Protein AF-A0A450T3I3-F1 (afdb_monomer)

Organism: NCBI:txid2126562

Sequence (237 aa):
MDKRLQGAAEKLAHHREHKYEQITLLQKIDPIYWLSFAFSYFLLTDKYKLNATESNFILTNINKHRRIIWVNVLGGVMVYHGIADSDPAKLSTLISVLIAPAFITGGAWFAITFGGVPEKLLDAALVITFWMFSAFTLSLTTMGITIYFALGGEPLVLSVIAFINFAVILSAVLYDNIDGLKVGLDQALKDNSQANLRYLKQVHDVEPPAEGENIYDNLKKLVPKETSANDQESLDG

Nearest PDB structures (foldseek):
  2q13-assembly1_A-2  TM=2.558E-01  e=7.272E-01  Homo sapiens
  2z0o-assembly1_A-2  TM=2.388E-01  e=8.805E-01  Homo sapiens
  2z0n-assembly1_A-2  TM=2.568E-01  e=1.490E+00  Homo sapiens
  5c5b-assembly2_D  TM=1.678E-01  e=1.231E+00  Homo sapiens
  5c5b-assembly2_C  TM=2.163E-01  e=3.052E+00  Homo sapiens

Mean predicted aligned error: 11.76 Å

pLDDT: mean 79.28, std 15.67, range [39.22, 95.81]

Radius of gyration: 26.45 Å; Cα contacts (8 Å, |Δi|>4): 163; chains: 1; bounding box: 96×47×56 Å

Secondary structure (DSSP, 8-state):
--HHHHHHHHHHHHT--S-PPP--HHHHH-HHHHHHHHHHHTTTSGGG---HHHHHHHHHHHHHHHHHHHHHHHHHHHHHHHHTT--HHHHHHHHHHHHHHHHHHHHHHHH--GGGS-GGGHHHHHHHHHHHHHHHHHHHHHHHHHHHHHTT--HHHHHHHHHHHHHHHHHHHHHHHHHHTTTTHHHHHHHHHHHHHHHHHHHH-PPPPPTTS-HHHHHHHHS----SSSTTS-S--

Foldseek 3Di:
DDVVVVVVVVVVVVVPPDDDDDCDPCLVPQVLLVVLCVLCVVVVDVVVVDDPLLVNQLNVLSVLLSVLVVLQVVLLVVLLVVPVPPDLVVLVVLLVVLVVLLCVLVVVLVPDFLLPDASVCSVVNSVSSSVSVSSNLNSLSSSLSSVCVNVPNDPVSVVVSVVVSVVVSSVSSNRSSVSSSSHCVVVVVVVVVVVVQVVCCVPVVQHQDDVPDDNVVSVVVVPPPPDDPDPPPDPPD

Solvent-accessible surface area (backbone atoms only — not comparable to full-atom values): 13520 Å² total; per-residue (Å²): 133,62,70,65,60,54,50,49,55,49,51,55,57,72,75,44,88,74,85,64,83,75,84,45,75,68,54,76,73,32,68,56,43,51,51,45,42,58,74,46,43,77,68,75,35,81,88,62,67,69,51,75,66,45,52,48,48,45,55,52,46,34,54,46,52,36,50,38,52,51,51,33,52,55,48,41,54,54,46,48,68,73,48,70,87,55,58,56,77,58,36,58,54,51,42,63,62,34,48,56,57,25,53,53,25,44,49,56,38,69,69,60,59,44,28,79,35,56,67,94,46,41,68,59,51,51,52,52,42,45,54,28,44,37,53,15,52,38,31,49,45,47,39,40,52,39,51,24,57,60,65,75,59,48,69,68,49,53,54,52,44,51,50,54,51,50,52,51,52,52,51,48,55,49,48,54,44,61,37,39,69,33,51,37,48,54,55,52,52,48,52,50,51,52,51,50,42,52,48,41,31,72,75,68,71,40,79,66,72,59,95,89,54,63,62,69,67,56,51,63,73,68,54,74,95,72,81,93,81,76,96,81,82,83,91,81,133

Structure (mmCIF, N/CA/C/O backbone):
data_AF-A0A450T3I3-F1
#
_entry.id   AF-A0A450T3I3-F1
#
loop_
_atom_site.group_PDB
_atom_site.id
_atom_site.type_symbol
_atom_site.label_atom_id
_atom_site.label_alt_id
_atom_site.label_comp_id
_atom_site.label_asym_id
_atom_site.label_entity_id
_atom_site.label_seq_id
_atom_site.pdbx_PDB_ins_code
_atom_site.Cartn_x
_atom_site.Cartn_y
_atom_site.Cartn_z
_atom_site.occupancy
_atom_site.B_iso_or_equiv
_atom_site.auth_seq_id
_atom_site.auth_comp_id
_atom_site.auth_asym_id
_atom_site.auth_atom_id
_atom_site.pdbx_PDB_model_num
ATOM 1 N N . MET A 1 1 ? 8.847 23.978 6.640 1.00 53.84 1 MET A N 1
ATOM 2 C CA . MET A 1 1 ? 7.771 23.146 7.219 1.00 53.84 1 MET A CA 1
ATOM 3 C C . MET A 1 1 ? 7.039 23.991 8.248 1.00 53.84 1 MET A C 1
ATOM 5 O O . MET A 1 1 ? 7.706 24.628 9.055 1.00 53.84 1 MET A O 1
ATOM 9 N N . ASP A 1 2 ? 5.717 24.111 8.137 1.00 59.09 2 ASP A N 1
ATOM 10 C CA . ASP A 1 2 ? 4.915 25.057 8.923 1.00 59.09 2 ASP A CA 1
ATOM 11 C C . ASP A 1 2 ? 4.909 24.671 10.416 1.00 59.09 2 ASP A C 1
ATOM 13 O O . ASP A 1 2 ? 4.583 23.533 10.763 1.00 59.09 2 ASP A O 1
ATOM 17 N N . LYS A 1 3 ? 5.242 25.617 11.310 1.00 55.25 3 LYS A N 1
ATOM 18 C CA . LYS A 1 3 ? 5.208 25.427 12.776 1.00 55.25 3 LYS A CA 1
ATOM 19 C C . LYS A 1 3 ? 3.825 24.980 13.263 1.00 55.25 3 LYS A C 1
ATOM 21 O O . LYS A 1 3 ? 3.712 24.368 14.321 1.00 55.25 3 LYS A O 1
ATOM 26 N N . ARG A 1 4 ? 2.777 25.239 12.475 1.00 51.25 4 ARG A N 1
ATOM 27 C CA . ARG A 1 4 ? 1.406 24.786 12.733 1.00 51.25 4 ARG A CA 1
ATOM 28 C C . ARG A 1 4 ? 1.235 23.270 12.611 1.00 51.25 4 ARG A C 1
ATOM 30 O O . ARG A 1 4 ? 0.508 22.699 13.414 1.00 51.25 4 ARG A O 1
ATOM 37 N N . LEU A 1 5 ? 1.928 22.609 11.679 1.00 51.56 5 LEU A N 1
ATOM 38 C CA . LEU A 1 5 ? 1.852 21.149 11.502 1.00 51.56 5 LEU A CA 1
ATOM 39 C C . LEU A 1 5 ? 2.611 20.403 12.606 1.00 51.56 5 LEU A C 1
ATOM 41 O O . LEU A 1 5 ? 2.108 19.414 13.135 1.00 51.56 5 LEU A O 1
ATOM 45 N N . GLN A 1 6 ? 3.777 20.916 13.013 1.00 59.19 6 GLN A N 1
ATOM 46 C CA . GLN A 1 6 ? 4.493 20.408 14.190 1.00 59.19 6 GLN A CA 1
ATOM 47 C C . GLN A 1 6 ? 3.686 20.628 15.472 1.00 59.19 6 GLN A C 1
ATOM 49 O O . GLN A 1 6 ? 3.483 19.682 16.224 1.00 59.19 6 GLN A O 1
ATOM 54 N N . GLY A 1 7 ? 3.138 21.830 15.671 1.00 55.56 7 GLY A N 1
ATOM 55 C CA . GLY A 1 7 ? 2.299 22.137 16.829 1.00 55.56 7 GLY A CA 1
ATOM 56 C C . GLY A 1 7 ? 1.002 21.324 16.877 1.00 55.56 7 GLY A C 1
ATOM 57 O O . GLY A 1 7 ? 0.551 20.977 17.962 1.00 55.56 7 GLY A O 1
ATOM 58 N N . ALA A 1 8 ? 0.411 20.970 15.731 1.00 58.97 8 ALA A N 1
ATOM 59 C CA . ALA A 1 8 ? -0.736 20.063 15.672 1.00 58.97 8 ALA A CA 1
ATOM 60 C C . ALA A 1 8 ? -0.341 18.624 16.036 1.00 58.97 8 ALA A C 1
ATOM 62 O O . ALA A 1 8 ? -1.043 17.982 16.813 1.00 58.97 8 ALA A O 1
ATOM 63 N N . ALA A 1 9 ? 0.800 18.132 15.541 1.00 55.94 9 ALA A N 1
ATOM 64 C CA . ALA A 1 9 ? 1.321 16.816 15.908 1.00 55.94 9 ALA A CA 1
ATOM 65 C C . ALA A 1 9 ? 1.657 16.728 17.409 1.00 55.94 9 ALA A C 1
ATOM 67 O O . ALA A 1 9 ? 1.326 15.728 18.049 1.00 55.94 9 ALA A O 1
ATOM 68 N N . GLU A 1 10 ? 2.243 17.786 17.977 1.00 59.03 10 GLU A N 1
ATOM 69 C CA . GLU A 1 10 ? 2.581 17.911 19.400 1.00 59.03 10 GLU A CA 1
ATOM 70 C C . GLU A 1 10 ? 1.344 18.094 20.285 1.00 59.03 10 GLU A C 1
ATOM 72 O O . GLU A 1 10 ? 1.238 17.433 21.312 1.00 59.03 10 GLU A O 1
ATOM 77 N N . LYS A 1 11 ? 0.358 18.906 19.878 1.00 55.78 11 LYS A N 1
ATOM 78 C CA . LYS A 1 11 ? -0.920 19.041 20.601 1.00 55.78 11 LYS A CA 1
ATOM 79 C C . LYS A 1 11 ? -1.720 17.751 20.590 1.00 55.78 11 LYS A C 1
ATOM 81 O O . LYS A 1 11 ? -2.217 17.347 21.638 1.00 55.78 11 LYS A O 1
ATOM 86 N N . LEU A 1 12 ? -1.775 17.069 19.445 1.00 53.03 12 LEU A N 1
ATOM 87 C CA . LEU A 1 12 ? -2.312 15.720 19.394 1.00 53.03 12 LEU A CA 1
ATOM 88 C C . LEU A 1 12 ? -1.504 14.834 20.349 1.00 53.03 12 LEU A C 1
ATOM 90 O O . LEU A 1 12 ? -2.111 14.073 21.077 1.00 53.03 12 LEU A O 1
ATOM 94 N N . ALA A 1 13 ? -0.165 14.907 20.390 1.00 50.06 13 ALA A N 1
ATOM 95 C CA . ALA A 1 13 ? 0.665 14.087 21.292 1.00 50.06 13 ALA A CA 1
ATOM 96 C C . ALA A 1 13 ? 0.465 14.399 22.785 1.00 50.06 13 ALA A C 1
ATOM 98 O O . ALA A 1 13 ? 0.691 13.529 23.618 1.00 50.06 13 ALA A O 1
ATOM 99 N N . HIS A 1 14 ? 0.002 15.600 23.127 1.00 44.81 14 HIS A N 1
ATOM 100 C CA . HIS A 1 14 ? -0.226 16.024 24.507 1.00 44.81 14 HIS A CA 1
ATOM 101 C C . HIS A 1 14 ? -1.638 15.692 25.031 1.00 44.81 14 HIS A C 1
ATOM 103 O O . HIS A 1 14 ? -1.842 15.664 26.240 1.00 44.81 14 HIS A O 1
ATOM 109 N N . HIS A 1 15 ? -2.600 15.399 24.146 1.00 45.00 15 HIS A N 1
ATOM 110 C CA . HIS A 1 15 ? -3.921 14.835 24.488 1.00 45.00 15 HIS A CA 1
ATOM 111 C C . HIS A 1 15 ? -3.904 13.289 24.608 1.00 45.00 15 HIS A C 1
ATOM 113 O O . HIS A 1 15 ? -4.950 12.661 24.754 1.00 45.00 15 HIS A O 1
ATOM 119 N N . ARG A 1 16 ? -2.717 12.661 24.533 1.00 49.75 16 ARG A N 1
ATOM 120 C CA . ARG A 1 16 ? -2.481 11.216 24.342 1.00 49.75 16 ARG A CA 1
ATOM 121 C C . ARG A 1 16 ? -1.862 10.524 25.574 1.00 49.75 16 ARG A C 1
ATOM 123 O O . ARG A 1 16 ? -0.798 9.923 25.474 1.00 49.75 16 ARG A O 1
ATOM 130 N N . GLU A 1 17 ? -2.530 10.535 26.729 1.00 42.19 17 GLU A N 1
ATOM 131 C CA . GLU A 1 17 ? -2.116 9.677 27.866 1.00 42.19 17 GLU A CA 1
ATOM 132 C C . GLU A 1 17 ? -2.437 8.182 27.652 1.00 42.19 17 GLU A C 1
ATOM 134 O O . GLU A 1 17 ? -1.893 7.314 28.333 1.00 42.19 17 GLU A O 1
ATOM 139 N N . HIS A 1 18 ? -3.221 7.835 26.627 1.00 39.22 18 HIS A N 1
ATOM 140 C CA . HIS A 1 18 ? -3.414 6.447 26.207 1.00 39.22 18 HIS A CA 1
ATOM 141 C C . HIS A 1 18 ? -2.462 6.061 25.066 1.00 39.22 18 HIS A C 1
ATOM 143 O O . HIS A 1 18 ? -2.800 6.167 23.898 1.00 39.22 18 HIS A O 1
ATOM 149 N N . LYS A 1 19 ? -1.266 5.585 25.433 1.00 41.50 19 LYS A N 1
ATOM 150 C CA . LYS A 1 19 ? -0.494 4.525 24.747 1.00 41.50 19 LYS A CA 1
ATOM 151 C C . LYS A 1 19 ? -0.379 4.593 23.205 1.00 41.50 19 LYS A C 1
ATOM 153 O O . LYS A 1 19 ? -0.529 3.573 22.543 1.00 41.50 19 LYS A O 1
ATOM 158 N N . TYR A 1 20 ? -0.044 5.750 22.637 1.00 48.47 20 TYR A N 1
ATOM 159 C CA . TYR A 1 20 ? 0.394 5.836 21.236 1.00 48.47 20 TYR A CA 1
ATOM 160 C C . TYR A 1 20 ? 1.914 5.689 21.132 1.00 48.47 20 TYR A C 1
ATOM 162 O O . TYR A 1 20 ? 2.642 6.271 21.938 1.00 48.47 20 TYR A O 1
ATOM 170 N N . GLU A 1 21 ? 2.397 4.946 20.129 1.00 54.31 21 GLU A N 1
ATOM 171 C CA . GLU A 1 21 ? 3.820 4.890 19.766 1.00 54.31 21 GLU A CA 1
ATOM 172 C C . GLU A 1 21 ? 4.391 6.314 19.665 1.00 54.31 21 GLU A C 1
ATOM 174 O O . GLU A 1 21 ? 3.922 7.139 18.874 1.00 54.31 21 GLU A O 1
ATOM 179 N N . GLN A 1 22 ? 5.407 6.622 20.477 1.00 64.56 22 GLN A N 1
ATOM 180 C CA . GLN A 1 22 ? 6.145 7.873 20.339 1.00 64.56 22 GLN A CA 1
ATOM 181 C C . GLN A 1 22 ? 6.725 7.951 18.924 1.00 64.56 22 GLN A C 1
ATOM 183 O O . GLN A 1 22 ? 7.391 7.017 18.476 1.00 64.56 22 GLN A O 1
ATOM 188 N N . ILE A 1 23 ? 6.501 9.076 18.231 1.00 71.69 23 ILE A N 1
ATOM 189 C CA . ILE A 1 23 ? 7.108 9.317 16.917 1.00 71.69 23 ILE A CA 1
ATOM 190 C C . ILE A 1 23 ? 8.629 9.239 17.080 1.00 71.69 23 ILE A C 1
ATOM 192 O O . ILE A 1 23 ? 9.257 10.099 17.707 1.00 71.69 23 ILE A O 1
ATOM 196 N N . THR A 1 24 ? 9.214 8.199 16.499 1.00 81.12 24 THR A N 1
ATOM 197 C CA . THR A 1 24 ? 10.649 7.928 16.507 1.00 81.12 24 THR A CA 1
ATOM 198 C C . THR A 1 24 ? 11.415 9.026 15.771 1.00 81.12 24 THR A C 1
ATOM 200 O O . THR A 1 24 ? 10.884 9.700 14.884 1.00 81.12 24 THR A O 1
ATOM 203 N N . LEU A 1 25 ? 12.704 9.188 16.087 1.00 81.12 25 LEU A N 1
ATOM 204 C CA . LEU A 1 25 ? 13.575 10.132 15.376 1.00 81.12 25 LEU A CA 1
ATOM 205 C C . LEU A 1 25 ? 13.569 9.883 13.857 1.00 81.12 25 LEU A C 1
ATOM 207 O O . LEU A 1 25 ? 13.514 10.833 13.082 1.00 81.12 25 LEU A O 1
ATOM 211 N N . LEU A 1 26 ? 13.547 8.610 13.445 1.00 81.56 26 LEU A N 1
ATOM 212 C CA . LEU A 1 26 ? 13.477 8.209 12.040 1.00 81.56 26 LEU A CA 1
ATOM 213 C C . LEU A 1 26 ? 12.194 8.702 11.359 1.00 81.56 26 LEU A C 1
ATOM 215 O O . LEU A 1 26 ? 12.266 9.211 10.250 1.00 81.56 26 LEU A O 1
ATOM 219 N N . GLN A 1 27 ? 11.032 8.609 12.012 1.00 82.31 27 GLN A N 1
ATOM 220 C CA . GLN A 1 27 ? 9.774 9.120 11.446 1.00 82.31 27 GLN A CA 1
ATOM 221 C C . GLN A 1 27 ? 9.777 10.647 11.302 1.00 82.31 27 GLN A C 1
ATOM 223 O O . GLN A 1 27 ? 9.197 11.167 10.355 1.00 82.31 27 GLN A O 1
ATOM 228 N N . LYS A 1 28 ? 10.454 11.378 12.199 1.00 81.88 28 LYS A N 1
ATOM 229 C CA . LYS A 1 28 ? 10.512 12.849 12.135 1.00 81.88 28 LYS A CA 1
ATOM 230 C C . LYS A 1 28 ? 11.216 13.360 10.882 1.00 81.88 28 LYS A C 1
ATOM 232 O O . LYS A 1 28 ? 10.844 14.420 10.385 1.00 81.88 28 LYS A O 1
ATOM 237 N N . ILE A 1 29 ? 12.215 12.631 10.392 1.00 88.81 29 ILE A N 1
ATOM 238 C CA . ILE A 1 29 ? 12.995 13.018 9.209 1.00 88.81 29 ILE A CA 1
ATOM 239 C C . ILE A 1 29 ? 12.525 12.325 7.926 1.00 88.81 29 ILE A C 1
ATOM 241 O O . ILE A 1 29 ? 13.009 12.664 6.853 1.00 88.81 29 ILE A O 1
ATOM 245 N N . ASP A 1 30 ? 11.601 11.367 8.022 1.00 87.38 30 ASP A N 1
ATOM 246 C CA . ASP A 1 30 ? 11.134 10.590 6.878 1.00 87.38 30 ASP A CA 1
ATOM 247 C C . ASP A 1 30 ? 10.045 11.357 6.098 1.00 87.38 30 ASP A C 1
ATOM 249 O O . ASP A 1 30 ? 8.918 11.495 6.588 1.00 87.38 30 ASP A O 1
ATOM 253 N N . PRO A 1 31 ? 10.328 11.851 4.877 1.00 86.75 31 PRO A N 1
ATOM 254 C CA . PRO A 1 31 ? 9.349 12.604 4.097 1.00 86.75 31 PRO A CA 1
ATOM 255 C C . PRO A 1 31 ? 8.130 11.759 3.699 1.00 86.75 31 PRO A C 1
ATOM 257 O O . PRO A 1 31 ? 7.036 12.302 3.555 1.00 86.75 31 PRO A O 1
ATOM 260 N N . ILE A 1 32 ? 8.279 10.435 3.572 1.00 87.31 32 ILE A N 1
ATOM 261 C CA . ILE A 1 32 ? 7.185 9.520 3.224 1.00 87.31 32 ILE A CA 1
ATOM 262 C C . ILE A 1 32 ? 6.211 9.381 4.394 1.00 87.31 32 ILE A C 1
ATOM 264 O O . ILE A 1 32 ? 4.996 9.303 4.186 1.00 87.31 32 ILE A O 1
ATOM 268 N N . TYR A 1 33 ? 6.727 9.384 5.627 1.00 87.31 33 TYR A N 1
ATOM 269 C CA . TYR A 1 33 ? 5.882 9.404 6.818 1.00 87.31 33 TYR A CA 1
ATOM 270 C C . TYR A 1 33 ? 4.992 10.650 6.817 1.00 87.31 33 TYR A C 1
ATOM 272 O O . TYR A 1 33 ? 3.777 10.537 6.959 1.00 87.31 33 TYR A O 1
ATOM 280 N N . TRP A 1 34 ? 5.577 11.827 6.583 1.00 85.75 34 TRP A N 1
ATOM 281 C CA . TRP A 1 34 ? 4.831 13.086 6.555 1.00 85.75 34 TRP A CA 1
ATOM 282 C C . TRP A 1 34 ? 3.848 13.182 5.395 1.00 85.75 34 TRP A C 1
ATOM 284 O O . TRP A 1 34 ? 2.760 13.719 5.576 1.00 85.75 34 TRP A O 1
ATOM 294 N N . LEU A 1 35 ? 4.193 12.634 4.231 1.00 86.06 35 LEU A N 1
ATOM 295 C CA . LEU A 1 35 ? 3.281 12.551 3.095 1.00 86.06 35 LEU A CA 1
ATOM 296 C C . LEU A 1 35 ? 2.056 11.684 3.432 1.00 86.06 35 LEU A C 1
ATOM 298 O O . LEU A 1 35 ? 0.918 12.123 3.281 1.00 86.06 35 LEU A O 1
ATOM 302 N N . SER A 1 36 ? 2.293 10.487 3.971 1.00 85.06 36 SER A N 1
ATOM 303 C CA . SER A 1 36 ? 1.234 9.555 4.388 1.00 85.06 36 SER A CA 1
ATOM 304 C C . SER A 1 36 ? 0.377 10.145 5.515 1.00 85.06 36 SER A C 1
ATOM 306 O O . SER A 1 36 ? -0.850 10.011 5.525 1.00 85.06 36 SER A O 1
ATOM 308 N N . PHE A 1 37 ? 1.016 10.858 6.445 1.00 86.69 37 PHE A N 1
ATOM 309 C CA . PHE A 1 37 ? 0.340 11.599 7.502 1.00 86.69 37 PHE A CA 1
ATOM 310 C C . PHE A 1 37 ? -0.525 12.725 6.932 1.00 86.69 37 PHE A C 1
ATOM 312 O O . PHE A 1 37 ? -1.679 12.844 7.323 1.00 86.69 37 PHE A O 1
ATOM 319 N N . ALA A 1 38 ? -0.021 13.514 5.980 1.00 85.94 38 ALA A N 1
ATOM 320 C CA . ALA A 1 38 ? -0.772 14.598 5.350 1.00 85.94 38 ALA A CA 1
ATOM 321 C C . ALA A 1 38 ? -2.030 14.084 4.635 1.00 85.94 38 ALA A C 1
ATOM 323 O O . ALA A 1 38 ? -3.096 14.681 4.776 1.00 85.94 38 ALA A O 1
ATOM 324 N N . PHE A 1 39 ? -1.939 12.942 3.947 1.00 84.88 39 PHE A N 1
ATOM 325 C CA . PHE A 1 39 ? -3.099 12.293 3.325 1.00 84.88 39 PHE A CA 1
ATOM 326 C C . PHE A 1 39 ? -4.143 11.837 4.337 1.00 84.88 39 PHE A C 1
ATOM 328 O O . PHE A 1 39 ? -5.328 11.835 4.035 1.00 84.88 39 PHE A O 1
ATOM 335 N N . SER A 1 40 ? -3.713 11.492 5.545 1.00 84.56 40 SER A N 1
ATOM 336 C CA . SER A 1 40 ? -4.590 11.017 6.617 1.00 84.56 40 SER A CA 1
ATOM 337 C C . SER A 1 40 ? -5.032 12.144 7.559 1.00 84.56 40 SER A C 1
ATOM 339 O O . SER A 1 40 ? -5.929 11.958 8.378 1.00 84.56 40 SER A O 1
ATOM 341 N N . TYR A 1 41 ? -4.417 13.327 7.455 1.00 82.75 41 TYR A N 1
ATOM 342 C CA . TYR A 1 41 ? -4.550 14.407 8.431 1.00 82.75 41 TYR A CA 1
ATOM 343 C C . TYR A 1 41 ? -5.989 14.893 8.569 1.00 82.75 41 TYR A C 1
ATOM 345 O O . TYR A 1 41 ? -6.427 15.182 9.677 1.00 82.75 41 TYR A O 1
ATOM 353 N N . PHE A 1 42 ? -6.747 14.937 7.469 1.00 81.25 42 PHE A N 1
ATOM 354 C CA . PHE A 1 42 ? -8.140 15.377 7.507 1.00 81.25 42 PHE A CA 1
ATOM 355 C C . PHE A 1 42 ? -9.021 14.470 8.384 1.00 81.25 42 PHE A C 1
ATOM 357 O O . PHE A 1 42 ? -9.943 14.976 9.021 1.00 81.25 42 PHE A O 1
ATOM 364 N N . LEU A 1 43 ? -8.716 13.168 8.466 1.00 76.94 43 LEU A N 1
ATOM 365 C CA . LEU A 1 43 ? -9.419 12.209 9.328 1.00 76.94 43 LEU A CA 1
ATOM 366 C C . LEU A 1 43 ? -9.036 12.380 10.798 1.00 76.94 43 LEU A C 1
ATOM 368 O O . LEU A 1 43 ? -9.876 12.227 11.673 1.00 76.94 43 LEU A O 1
ATOM 372 N N . LEU A 1 44 ? -7.790 12.773 11.060 1.00 74.44 44 LEU A N 1
ATOM 373 C CA . LEU A 1 44 ? -7.263 13.032 12.403 1.00 74.44 44 LEU A CA 1
ATOM 374 C C . LEU A 1 44 ? -7.670 14.404 12.970 1.00 74.44 44 LEU A C 1
ATOM 376 O O . LEU A 1 44 ? -7.168 14.810 14.017 1.00 74.44 44 LEU A O 1
ATOM 380 N N . THR A 1 45 ? -8.539 15.150 12.284 1.00 73.62 45 THR A N 1
ATOM 381 C CA . THR A 1 45 ? -9.046 16.429 12.794 1.00 73.62 45 THR A CA 1
ATOM 382 C C . THR A 1 45 ? -10.113 16.220 13.867 1.00 73.62 45 THR A C 1
ATOM 384 O O . THR A 1 45 ? -10.909 15.282 13.798 1.00 73.62 45 THR A O 1
ATOM 387 N N . ASP A 1 46 ? -10.210 17.166 14.808 1.00 65.38 46 ASP A N 1
ATOM 388 C CA . ASP A 1 46 ? -11.206 17.165 15.897 1.00 65.38 46 ASP A CA 1
ATOM 389 C C . ASP A 1 46 ? -12.663 17.051 15.407 1.00 65.38 46 ASP A C 1
ATOM 391 O O . ASP A 1 46 ? -13.564 16.708 16.172 1.00 65.38 46 ASP A O 1
ATOM 395 N N . LYS A 1 47 ? -12.904 17.303 14.112 1.00 72.69 47 LYS A N 1
ATOM 396 C CA . LYS A 1 47 ? -14.204 17.138 13.459 1.00 72.69 47 LYS A CA 1
ATOM 397 C C . LYS A 1 47 ? -14.747 15.709 13.575 1.00 72.69 47 LYS A C 1
ATOM 399 O O . LYS A 1 47 ? -15.957 15.554 13.706 1.00 72.69 47 LYS A O 1
ATOM 404 N N . TYR A 1 48 ? -13.885 14.692 13.524 1.00 69.50 48 TYR A N 1
ATOM 405 C CA . TYR A 1 48 ? -14.309 13.288 13.512 1.00 69.50 48 TYR A CA 1
ATOM 406 C C . TYR A 1 48 ? -14.374 12.644 14.903 1.00 69.50 48 TYR A C 1
ATOM 408 O O . TYR A 1 48 ? -14.884 11.537 15.005 1.00 69.50 48 TYR A O 1
ATOM 416 N N . LYS A 1 49 ? -13.921 13.335 15.968 1.00 77.75 49 LYS A N 1
ATOM 417 C CA . LYS A 1 49 ? -13.942 12.855 17.369 1.00 77.75 49 LYS A CA 1
ATOM 418 C C . LYS A 1 49 ? -13.565 11.372 17.510 1.00 77.75 49 LYS A C 1
ATOM 420 O O . LYS A 1 49 ? -14.284 10.603 18.146 1.00 77.75 49 LYS A O 1
ATOM 425 N N . LEU A 1 50 ? -12.450 10.992 16.894 1.00 79.25 50 LEU A N 1
ATOM 426 C CA . LEU A 1 50 ? -12.017 9.601 16.841 1.00 79.25 50 LEU A CA 1
ATOM 427 C C . LEU A 1 50 ? -11.767 9.037 18.240 1.00 79.25 50 LEU A C 1
ATOM 429 O O . LEU A 1 50 ? -11.153 9.691 19.089 1.00 79.25 50 LEU A O 1
ATOM 433 N N . ASN A 1 51 ? -12.197 7.799 18.460 1.00 82.19 51 ASN A N 1
ATOM 434 C CA . ASN A 1 51 ? -11.861 7.062 19.669 1.00 82.19 51 ASN A CA 1
ATOM 435 C C . ASN A 1 51 ? -10.396 6.572 19.632 1.00 82.19 51 ASN A C 1
ATOM 437 O O . ASN A 1 51 ? -9.665 6.749 18.649 1.00 82.19 51 ASN A O 1
ATOM 441 N N . ALA A 1 52 ? -9.942 5.969 20.735 1.00 80.12 52 ALA A N 1
ATOM 442 C CA . ALA A 1 52 ? -8.561 5.513 20.854 1.00 80.12 52 ALA A CA 1
ATOM 443 C C . ALA A 1 52 ? -8.214 4.368 19.882 1.00 80.12 52 ALA A C 1
ATOM 445 O O . ALA A 1 52 ? -7.088 4.302 19.397 1.00 80.12 52 ALA A O 1
ATOM 446 N N . THR A 1 53 ? -9.154 3.477 19.574 1.00 80.62 53 THR A N 1
ATOM 447 C CA . THR A 1 53 ? -8.931 2.363 18.641 1.00 80.62 53 THR A CA 1
ATOM 448 C C . THR A 1 53 ? -8.796 2.875 17.205 1.00 80.62 53 THR A C 1
ATOM 450 O O . THR A 1 53 ? -7.826 2.548 16.527 1.00 80.62 53 THR A O 1
ATOM 453 N N . GLU A 1 54 ? -9.699 3.750 16.761 1.00 83.88 54 GLU A N 1
ATOM 454 C CA . GLU A 1 54 ? -9.693 4.344 15.414 1.00 83.88 54 GLU A CA 1
ATOM 455 C C . GLU A 1 54 ? -8.426 5.166 15.159 1.00 83.88 54 GLU A C 1
ATOM 457 O O . GLU A 1 54 ? -7.755 5.025 14.136 1.00 83.88 54 GLU A O 1
ATOM 462 N N . SER A 1 55 ? -8.058 6.008 16.124 1.00 83.50 55 SER A N 1
ATOM 463 C CA . SER A 1 55 ? -6.845 6.818 16.039 1.00 83.50 55 SER A CA 1
ATOM 464 C C . SER A 1 55 ? -5.583 5.945 16.004 1.00 83.50 55 SER A C 1
ATOM 466 O O . SER A 1 55 ? -4.653 6.241 15.248 1.00 83.50 55 SER A O 1
ATOM 468 N N . ASN A 1 56 ? -5.542 4.850 16.778 1.00 84.25 56 ASN A N 1
ATOM 469 C CA . ASN A 1 56 ? -4.431 3.890 16.738 1.00 84.25 56 ASN A CA 1
ATOM 470 C C . ASN A 1 56 ? -4.365 3.188 15.388 1.00 84.25 56 ASN A C 1
ATOM 472 O O . ASN A 1 56 ? -3.286 3.094 14.805 1.00 84.25 56 ASN A O 1
ATOM 476 N N . PHE A 1 57 ? -5.510 2.766 14.855 1.00 88.06 57 PHE A N 1
ATOM 477 C CA . PHE A 1 57 ? -5.586 2.151 13.540 1.00 88.06 5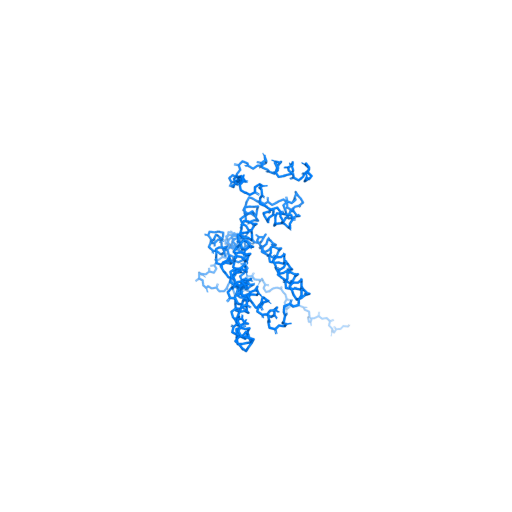7 PHE A CA 1
ATOM 478 C C . PHE A 1 57 ? -5.014 3.069 12.453 1.00 88.06 57 PHE A C 1
ATOM 480 O O . PHE A 1 57 ? -4.142 2.637 11.701 1.00 88.06 57 PHE A O 1
ATOM 487 N N . ILE A 1 58 ? -5.430 4.342 12.396 1.00 88.56 58 ILE A N 1
ATOM 488 C CA . ILE A 1 58 ? -4.938 5.291 11.382 1.00 88.56 58 ILE A CA 1
ATOM 489 C C . ILE A 1 58 ? -3.419 5.460 11.484 1.00 88.56 58 ILE A C 1
ATOM 491 O O . ILE A 1 58 ? -2.723 5.442 10.470 1.00 88.56 58 ILE A O 1
ATOM 495 N N . LEU A 1 59 ? -2.872 5.595 12.695 1.00 87.38 59 LEU A N 1
ATOM 496 C CA . LEU A 1 59 ? -1.426 5.746 12.886 1.00 87.38 59 LEU A CA 1
ATOM 497 C C . LEU A 1 59 ? -0.650 4.484 12.487 1.00 87.38 59 LEU A C 1
ATOM 499 O O . LEU A 1 59 ? 0.372 4.580 11.799 1.00 87.38 59 LEU A O 1
ATOM 503 N N . THR A 1 60 ? -1.154 3.301 12.840 1.00 90.00 60 THR A N 1
ATOM 504 C CA . THR A 1 60 ? -0.581 2.026 12.395 1.00 90.00 60 THR A CA 1
ATOM 505 C C . THR A 1 60 ? -0.658 1.897 10.875 1.00 90.00 60 THR A C 1
ATOM 507 O O . THR A 1 60 ? 0.306 1.467 10.240 1.00 90.00 60 THR A O 1
ATOM 510 N N . ASN A 1 61 ? -1.751 2.348 10.261 1.00 90.38 61 ASN A N 1
ATOM 511 C CA . ASN A 1 61 ? -1.944 2.311 8.818 1.00 90.38 61 ASN A CA 1
ATOM 512 C C . ASN A 1 61 ? -1.031 3.301 8.068 1.00 90.38 61 ASN A C 1
ATOM 514 O O . ASN A 1 61 ? -0.468 2.957 7.029 1.00 90.38 61 ASN A O 1
ATOM 518 N N . ILE A 1 62 ? -0.778 4.489 8.627 1.00 90.50 62 ILE A N 1
ATOM 519 C CA . ILE A 1 62 ? 0.244 5.426 8.128 1.00 90.50 62 ILE A CA 1
ATOM 520 C C . ILE A 1 62 ? 1.620 4.751 8.126 1.00 90.50 62 ILE A C 1
ATOM 522 O O . ILE A 1 62 ? 2.343 4.801 7.129 1.00 90.50 62 ILE A O 1
ATOM 526 N N . ASN A 1 63 ? 1.985 4.080 9.223 1.00 90.88 63 ASN A N 1
ATOM 527 C CA . ASN A 1 63 ? 3.252 3.353 9.313 1.00 90.88 63 ASN A CA 1
ATOM 528 C C . ASN A 1 63 ? 3.321 2.167 8.344 1.00 90.88 63 ASN A C 1
ATOM 530 O O . ASN A 1 63 ? 4.384 1.917 7.769 1.00 90.88 63 ASN A O 1
ATOM 534 N N . LYS A 1 64 ? 2.202 1.464 8.138 1.00 93.06 64 LYS A N 1
ATOM 535 C CA . LYS A 1 64 ? 2.061 0.398 7.144 1.00 93.06 64 LYS A CA 1
ATOM 536 C C . LYS A 1 64 ? 2.409 0.928 5.755 1.00 93.06 64 LYS A C 1
ATOM 538 O O . LYS A 1 64 ? 3.387 0.478 5.166 1.00 93.06 64 LYS A O 1
ATOM 543 N N . HIS A 1 65 ? 1.686 1.937 5.274 1.00 92.94 65 HIS A N 1
ATOM 544 C CA . HIS A 1 65 ? 1.881 2.500 3.933 1.00 92.94 65 HIS A CA 1
ATOM 545 C C . HIS A 1 65 ? 3.255 3.145 3.749 1.00 92.94 65 HIS A C 1
ATOM 547 O O . HIS A 1 65 ? 3.885 2.945 2.714 1.00 92.94 65 HIS A O 1
ATOM 553 N N . ARG A 1 66 ? 3.803 3.796 4.782 1.00 92.94 66 ARG A N 1
ATOM 554 C CA . ARG A 1 66 ? 5.198 4.265 4.784 1.00 92.94 66 ARG A CA 1
ATOM 555 C C . ARG A 1 66 ? 6.184 3.137 4.460 1.00 92.94 66 ARG A C 1
ATOM 557 O O . ARG A 1 66 ? 7.077 3.319 3.635 1.00 92.94 66 ARG A O 1
ATOM 564 N N . ARG A 1 67 ? 6.049 1.978 5.114 1.00 93.56 67 ARG A N 1
ATOM 565 C CA . ARG A 1 67 ? 6.923 0.818 4.868 1.00 93.56 67 ARG A CA 1
ATOM 566 C C . ARG A 1 67 ? 6.719 0.254 3.464 1.00 93.56 67 ARG A C 1
ATOM 568 O O . ARG A 1 67 ? 7.705 -0.088 2.823 1.00 93.56 67 ARG A O 1
ATOM 575 N N . ILE A 1 68 ? 5.479 0.208 2.976 1.00 94.62 68 ILE A N 1
ATOM 576 C CA . ILE A 1 68 ? 5.159 -0.262 1.618 1.00 94.62 68 ILE A CA 1
ATOM 577 C C . ILE A 1 68 ? 5.843 0.613 0.569 1.00 94.62 68 ILE A C 1
ATOM 579 O O . ILE A 1 68 ? 6.485 0.094 -0.337 1.00 94.62 68 ILE A O 1
ATOM 583 N N . ILE A 1 69 ? 5.781 1.937 0.728 1.00 93.50 69 ILE A N 1
ATOM 584 C CA . ILE A 1 69 ? 6.449 2.876 -0.177 1.00 93.50 69 ILE A CA 1
ATOM 585 C C . ILE A 1 69 ? 7.964 2.634 -0.175 1.00 93.50 69 ILE A C 1
ATOM 587 O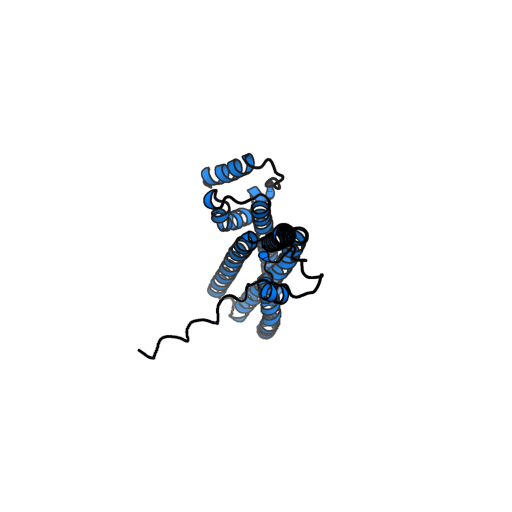 O . ILE A 1 69 ? 8.561 2.570 -1.245 1.00 93.50 69 ILE A O 1
ATOM 591 N N . TRP A 1 70 ? 8.589 2.429 0.990 1.00 93.75 70 TRP A N 1
ATOM 592 C CA . TRP A 1 70 ? 10.018 2.100 1.062 1.00 93.75 70 TRP A CA 1
ATOM 593 C C . TRP A 1 70 ? 10.367 0.774 0.384 1.00 93.75 70 TRP A C 1
ATOM 595 O O . TRP A 1 70 ? 11.334 0.720 -0.375 1.00 93.75 70 TRP A O 1
ATOM 605 N N . VAL A 1 71 ? 9.579 -0.278 0.621 1.00 94.69 71 VAL A N 1
ATOM 606 C CA . VAL A 1 71 ? 9.742 -1.572 -0.058 1.00 94.69 71 VAL A CA 1
ATOM 607 C C . VAL A 1 71 ? 9.639 -1.391 -1.570 1.00 94.69 71 VAL A C 1
ATOM 609 O O . VAL A 1 71 ? 10.473 -1.915 -2.303 1.00 94.69 71 VAL A O 1
ATOM 612 N N . ASN A 1 72 ? 8.672 -0.601 -2.036 1.00 94.44 72 ASN A N 1
ATOM 613 C CA . ASN A 1 72 ? 8.462 -0.359 -3.454 1.00 94.44 72 ASN A CA 1
ATOM 614 C C . ASN A 1 72 ? 9.587 0.478 -4.086 1.00 94.44 72 ASN A C 1
ATOM 616 O O . ASN A 1 72 ? 10.020 0.179 -5.192 1.00 94.44 72 ASN A O 1
ATOM 620 N N . VAL A 1 73 ? 10.112 1.488 -3.383 1.00 93.00 73 VAL A N 1
ATOM 621 C CA . VAL A 1 73 ? 11.264 2.282 -3.846 1.00 93.00 73 VAL A CA 1
ATOM 622 C C . VAL A 1 73 ? 12.509 1.405 -3.965 1.00 93.00 73 VAL A C 1
ATOM 624 O O . VAL A 1 73 ? 13.150 1.392 -5.014 1.00 93.00 73 VAL A O 1
ATOM 627 N N . LEU A 1 74 ? 12.843 0.644 -2.919 1.00 95.19 74 LEU A N 1
ATOM 628 C CA . LEU A 1 74 ? 14.021 -0.228 -2.923 1.00 95.19 74 LEU A CA 1
ATOM 629 C C . LEU A 1 74 ? 13.889 -1.343 -3.967 1.00 95.19 74 LEU A C 1
ATOM 631 O O . LEU A 1 74 ? 14.813 -1.572 -4.745 1.00 95.19 74 LEU A O 1
ATOM 635 N N . GLY A 1 75 ? 12.727 -1.995 -4.019 1.00 95.25 75 GLY A N 1
ATOM 636 C CA . GLY A 1 75 ? 12.430 -3.025 -5.008 1.00 95.25 75 GLY A CA 1
ATOM 637 C C . GLY A 1 75 ? 12.439 -2.479 -6.435 1.00 95.25 75 GLY A C 1
ATOM 638 O O . GLY A 1 75 ? 13.024 -3.096 -7.317 1.00 95.25 75 GLY A O 1
ATOM 639 N N . GLY A 1 76 ? 11.884 -1.287 -6.658 1.00 94.19 76 GLY A N 1
ATOM 640 C CA . GLY A 1 76 ? 11.903 -0.607 -7.951 1.00 94.19 76 GLY A CA 1
ATOM 641 C C . GLY A 1 76 ? 13.320 -0.301 -8.438 1.00 94.19 76 GLY A C 1
ATOM 642 O O . GLY A 1 76 ? 13.629 -0.571 -9.594 1.00 94.19 76 GLY A O 1
ATOM 643 N N . VAL A 1 77 ? 14.210 0.180 -7.561 1.00 95.06 77 VAL A 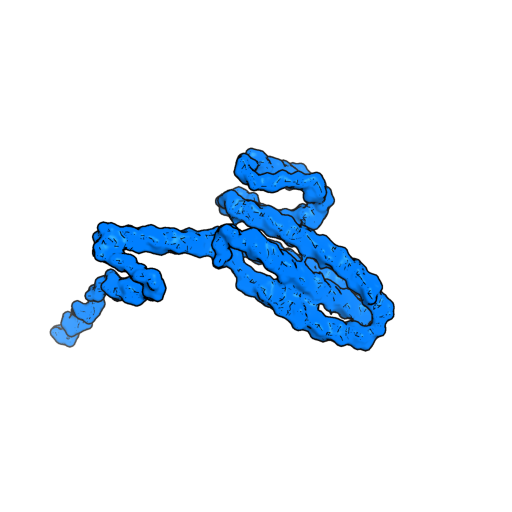N 1
ATOM 644 C CA . VAL A 1 77 ? 15.633 0.385 -7.897 1.00 95.06 77 VAL A CA 1
ATOM 645 C C . VAL A 1 77 ? 16.303 -0.937 -8.280 1.00 95.06 77 VAL A C 1
ATOM 647 O O . VAL A 1 77 ? 16.998 -1.002 -9.293 1.00 95.06 77 VAL A O 1
ATOM 650 N N . MET A 1 78 ? 16.069 -2.007 -7.512 1.00 95.81 78 MET A N 1
ATOM 651 C CA . MET A 1 78 ? 16.619 -3.333 -7.822 1.00 95.81 78 MET A CA 1
ATOM 652 C C . MET A 1 78 ? 16.120 -3.862 -9.169 1.00 95.81 78 MET A C 1
ATOM 654 O O . MET A 1 78 ? 16.915 -4.364 -9.959 1.00 95.81 78 MET A O 1
ATOM 658 N N . VAL A 1 79 ? 14.825 -3.714 -9.456 1.00 94.25 79 VAL A N 1
ATOM 659 C CA . VAL A 1 79 ? 14.238 -4.118 -10.738 1.00 94.25 79 VAL A CA 1
ATOM 660 C C . VAL A 1 79 ? 14.813 -3.299 -11.886 1.00 94.25 79 VAL A C 1
ATOM 662 O O . VAL A 1 79 ? 15.210 -3.884 -12.887 1.00 94.25 79 VAL A O 1
ATOM 665 N N . TYR A 1 80 ? 14.898 -1.972 -11.739 1.00 94.50 80 TYR A N 1
ATOM 666 C CA . TYR A 1 80 ? 15.463 -1.082 -12.754 1.00 94.50 80 TYR A CA 1
ATOM 667 C C . TYR A 1 80 ? 16.850 -1.547 -13.190 1.00 94.50 80 TYR A C 1
ATOM 669 O O . TYR A 1 80 ? 17.088 -1.744 -14.378 1.00 94.50 80 TYR A O 1
ATOM 677 N N . HIS A 1 81 ? 17.742 -1.791 -12.229 1.00 94.31 81 HIS A N 1
ATOM 678 C CA . HIS A 1 81 ? 19.083 -2.286 -12.528 1.00 94.31 81 HIS A CA 1
ATOM 679 C C . HIS A 1 81 ? 19.089 -3.731 -13.033 1.00 94.31 81 HIS A C 1
ATOM 681 O O . HIS A 1 81 ? 19.899 -4.065 -13.890 1.00 94.31 81 HIS A O 1
ATOM 687 N N . GLY A 1 82 ? 18.187 -4.581 -12.540 1.00 91.75 82 GLY A N 1
ATOM 688 C CA . GLY A 1 82 ? 18.105 -5.983 -12.946 1.00 91.75 82 GLY A CA 1
ATOM 689 C C . GLY A 1 82 ? 17.660 -6.189 -14.395 1.00 91.75 82 GLY A C 1
ATOM 690 O O . GLY A 1 82 ? 18.024 -7.200 -14.993 1.00 91.75 82 GLY A O 1
ATOM 691 N N . ILE A 1 83 ? 16.895 -5.252 -14.966 1.00 91.94 83 ILE A N 1
ATOM 692 C CA . ILE A 1 83 ? 16.350 -5.390 -16.326 1.00 91.94 83 ILE A CA 1
ATOM 693 C C . ILE A 1 83 ? 16.940 -4.414 -17.348 1.00 91.94 83 ILE A C 1
ATOM 695 O O . ILE A 1 83 ? 16.616 -4.537 -18.526 1.00 91.94 83 ILE A O 1
ATOM 699 N N . ALA A 1 84 ? 17.811 -3.489 -16.933 1.00 89.75 84 ALA A N 1
ATOM 700 C CA . ALA A 1 84 ? 18.369 -2.454 -17.809 1.00 89.75 84 ALA A CA 1
ATOM 701 C C . ALA A 1 84 ? 19.041 -3.010 -19.078 1.00 89.75 84 ALA A C 1
ATOM 703 O O . ALA A 1 84 ? 18.897 -2.425 -20.148 1.00 89.75 84 ALA A O 1
ATOM 704 N N . ASP A 1 85 ? 19.698 -4.168 -18.966 1.00 87.19 85 ASP A N 1
ATOM 705 C CA . ASP A 1 85 ? 20.429 -4.817 -20.064 1.00 87.19 85 ASP A CA 1
ATOM 706 C C . ASP A 1 85 ? 19.690 -6.042 -20.642 1.00 87.19 85 ASP A C 1
ATOM 708 O O . ASP A 1 85 ? 20.283 -6.912 -21.284 1.00 87.19 85 ASP A O 1
ATOM 712 N N . SER A 1 86 ? 18.387 -6.169 -20.372 1.00 88.50 86 SER A N 1
ATOM 713 C CA . SER A 1 86 ? 17.591 -7.309 -20.835 1.00 88.50 86 SER A CA 1
ATOM 714 C C . SER A 1 86 ? 17.108 -7.149 -22.279 1.00 88.50 86 SER A C 1
ATOM 716 O O . SER A 1 86 ? 16.734 -6.069 -22.723 1.00 88.50 86 SER A O 1
ATOM 718 N N . ASP A 1 87 ? 17.047 -8.271 -22.999 1.00 87.56 87 ASP A N 1
ATOM 719 C CA . ASP A 1 87 ? 16.494 -8.349 -24.357 1.00 87.56 87 ASP A CA 1
ATOM 720 C C . ASP A 1 87 ? 14.998 -7.953 -24.377 1.00 87.56 87 ASP A C 1
ATOM 722 O O . ASP A 1 87 ? 14.209 -8.561 -23.637 1.00 87.56 87 ASP A O 1
ATOM 726 N N . PRO A 1 88 ? 14.571 -7.007 -25.241 1.00 81.50 88 PRO A N 1
ATOM 727 C CA . PRO A 1 88 ? 13.173 -6.600 -25.390 1.00 81.50 88 PRO A CA 1
ATOM 728 C C . PRO A 1 88 ? 12.170 -7.751 -25.555 1.00 81.50 88 PRO A C 1
ATOM 730 O O . PRO A 1 88 ? 11.059 -7.680 -25.024 1.00 81.50 88 PRO A O 1
ATOM 733 N N . ALA A 1 89 ? 12.547 -8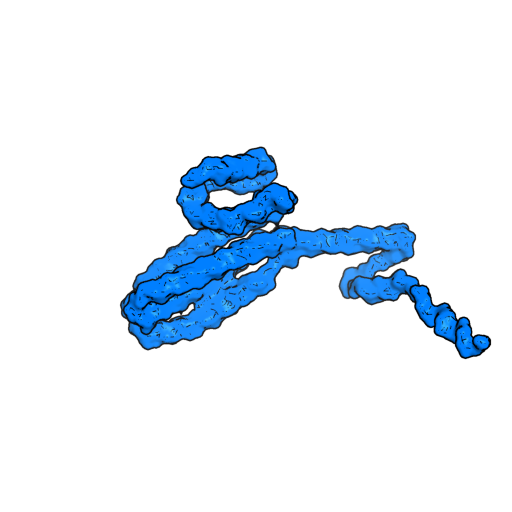.845 -26.227 1.00 80.38 89 ALA A N 1
ATOM 734 C CA . ALA A 1 89 ? 11.663 -10.001 -26.390 1.00 80.38 89 ALA A CA 1
ATOM 735 C C . ALA A 1 89 ? 11.332 -10.679 -25.044 1.00 80.38 89 ALA A C 1
ATOM 737 O O . ALA A 1 89 ? 10.202 -11.124 -24.812 1.00 80.38 89 ALA A O 1
ATOM 738 N N . LYS A 1 90 ? 12.292 -10.704 -24.110 1.00 86.06 90 LYS A N 1
ATOM 739 C CA . LYS A 1 90 ? 12.101 -11.241 -22.752 1.00 86.06 90 LYS A CA 1
ATOM 740 C C . LYS A 1 90 ? 11.246 -10.309 -21.890 1.00 86.06 90 LYS A C 1
ATOM 742 O O . LYS A 1 90 ? 10.483 -10.794 -21.054 1.00 86.06 90 LYS A O 1
ATOM 747 N N . LEU A 1 91 ? 11.306 -8.998 -22.135 1.00 88.38 91 LEU A N 1
ATOM 748 C CA . LEU A 1 91 ? 10.503 -7.998 -21.420 1.00 88.38 91 LEU A CA 1
ATOM 749 C C . LEU A 1 91 ? 8.997 -8.176 -21.674 1.00 88.38 91 LEU A C 1
ATOM 751 O O . LEU A 1 91 ? 8.206 -8.097 -20.738 1.00 88.38 91 LEU A O 1
ATOM 755 N N . SER A 1 92 ? 8.584 -8.499 -22.906 1.00 84.25 92 SER A N 1
ATOM 756 C CA . SER A 1 92 ? 7.164 -8.753 -23.219 1.00 84.25 92 SER A CA 1
ATOM 757 C C . SER A 1 92 ? 6.593 -9.954 -22.449 1.00 84.25 92 SER A C 1
ATOM 759 O O . SER A 1 92 ? 5.484 -9.893 -21.904 1.00 84.25 92 SER A O 1
ATOM 761 N N . THR A 1 93 ? 7.384 -11.027 -22.336 1.00 87.50 93 THR A N 1
ATOM 762 C CA . THR A 1 93 ? 7.017 -12.212 -21.544 1.00 87.50 93 THR A CA 1
ATOM 763 C C . THR A 1 93 ? 6.879 -11.852 -20.066 1.00 87.50 93 THR A C 1
ATOM 765 O O . THR A 1 93 ? 5.898 -12.230 -19.426 1.00 87.50 93 THR A O 1
ATOM 768 N N . LEU A 1 94 ? 7.824 -11.067 -19.537 1.00 86.75 94 LEU A N 1
ATOM 769 C CA . LEU A 1 94 ? 7.800 -10.608 -18.151 1.00 86.75 94 LEU A CA 1
ATOM 770 C C . LEU A 1 94 ? 6.545 -9.776 -17.845 1.00 86.75 94 LEU A C 1
ATOM 772 O O . LEU A 1 94 ? 5.887 -10.032 -16.840 1.00 86.75 94 LEU A O 1
ATOM 776 N N . ILE A 1 95 ? 6.157 -8.850 -18.731 1.00 86.75 95 ILE A N 1
ATOM 777 C CA . ILE A 1 95 ? 4.923 -8.057 -18.579 1.00 86.75 95 ILE A CA 1
ATOM 778 C C . ILE A 1 95 ? 3.707 -8.977 -18.453 1.00 86.75 95 ILE A C 1
ATOM 780 O O . ILE A 1 95 ? 2.920 -8.831 -17.522 1.00 86.75 95 ILE A O 1
ATOM 784 N N . SER A 1 96 ? 3.577 -9.957 -19.349 1.00 85.38 96 SER A N 1
ATOM 785 C CA . SER A 1 96 ? 2.419 -10.858 -19.374 1.00 85.38 96 SER A CA 1
ATOM 786 C C . SER A 1 96 ? 2.305 -11.701 -18.102 1.00 85.38 96 SER A C 1
ATOM 788 O O . SER A 1 96 ? 1.209 -11.881 -17.573 1.00 85.38 96 SER A O 1
ATOM 790 N N . VAL A 1 97 ? 3.437 -12.166 -17.568 1.00 87.69 97 VAL A N 1
ATOM 791 C CA . VAL A 1 97 ? 3.473 -12.931 -16.314 1.00 87.69 97 VAL A CA 1
ATOM 792 C C . VAL A 1 97 ? 3.144 -12.055 -15.102 1.00 87.69 97 VAL A C 1
ATOM 794 O O . VAL A 1 97 ? 2.522 -12.550 -14.169 1.00 87.69 97 VAL A O 1
ATOM 797 N N . LEU A 1 98 ? 3.505 -10.766 -15.106 1.00 88.38 98 LEU A N 1
ATOM 798 C CA . LEU A 1 98 ? 3.273 -9.847 -13.981 1.00 88.38 98 LEU A CA 1
ATOM 799 C C . LEU A 1 98 ? 1.830 -9.340 -13.864 1.00 88.38 98 LEU A C 1
ATOM 801 O O . LEU A 1 98 ? 1.424 -8.926 -12.775 1.00 88.38 98 LEU A O 1
ATOM 805 N N . ILE A 1 99 ? 1.036 -9.416 -14.938 1.00 86.88 99 ILE A N 1
ATOM 806 C CA . ILE A 1 99 ? -0.381 -9.027 -14.915 1.00 86.88 99 ILE A CA 1
ATOM 807 C C . ILE A 1 99 ? -1.146 -9.864 -13.882 1.00 86.88 99 ILE A C 1
ATOM 809 O O . ILE A 1 99 ? -1.798 -9.307 -13.002 1.00 86.88 99 ILE A O 1
ATOM 813 N N . ALA A 1 100 ? -1.049 -11.195 -13.936 1.00 86.31 100 ALA A N 1
ATOM 814 C CA . ALA A 1 100 ? -1.840 -12.060 -13.058 1.00 86.31 100 ALA A CA 1
ATOM 815 C C . ALA A 1 100 ? -1.546 -11.841 -11.554 1.00 86.31 100 ALA A C 1
ATOM 817 O O . ALA A 1 100 ? -2.499 -11.618 -10.804 1.00 86.31 100 ALA A O 1
ATOM 818 N N . PRO A 1 101 ? -0.281 -11.811 -11.084 1.00 83.75 101 PRO A N 1
ATOM 819 C CA . PRO A 1 101 ? 0.048 -11.460 -9.706 1.00 83.75 101 PRO A CA 1
ATOM 820 C C . PRO A 1 101 ? -0.467 -10.081 -9.296 1.00 83.75 101 PRO A C 1
ATOM 822 O O . PRO A 1 101 ? -1.020 -9.962 -8.204 1.00 83.75 101 PRO A O 1
ATOM 825 N N . ALA A 1 102 ? -0.347 -9.059 -10.153 1.00 87.06 102 ALA A N 1
ATOM 826 C CA . ALA A 1 102 ? -0.851 -7.721 -9.850 1.00 87.06 102 ALA A CA 1
ATOM 827 C C . ALA A 1 102 ? -2.379 -7.718 -9.667 1.00 87.06 102 ALA A C 1
ATOM 829 O O . ALA A 1 102 ? -2.882 -7.173 -8.686 1.00 87.06 102 ALA A O 1
ATOM 830 N N . PHE A 1 103 ? -3.121 -8.387 -10.552 1.00 89.00 103 PHE A N 1
ATOM 831 C CA . PHE A 1 103 ? -4.577 -8.503 -10.442 1.00 89.00 103 PHE A CA 1
ATOM 832 C C . PHE A 1 103 ? -5.011 -9.291 -9.201 1.00 89.00 103 PHE A C 1
ATOM 834 O O . PHE A 1 103 ? -5.901 -8.849 -8.478 1.00 89.00 103 PHE A O 1
ATOM 841 N N . ILE A 1 104 ? -4.378 -10.436 -8.929 1.00 90.38 104 ILE A N 1
ATOM 842 C CA . ILE A 1 104 ? -4.739 -11.297 -7.795 1.00 90.38 104 ILE A CA 1
ATOM 843 C C . ILE A 1 104 ? -4.437 -10.594 -6.471 1.00 90.38 104 ILE A C 1
ATOM 845 O O . ILE A 1 104 ? -5.295 -10.548 -5.595 1.00 90.38 104 ILE A O 1
ATOM 849 N N . THR A 1 105 ? -3.239 -10.028 -6.316 1.00 90.19 105 THR A N 1
ATOM 850 C CA . THR A 1 105 ? -2.834 -9.377 -5.059 1.00 90.19 105 THR A CA 1
ATOM 851 C C . THR A 1 105 ? -3.568 -8.059 -4.830 1.00 90.19 105 THR A C 1
ATOM 853 O O . THR A 1 105 ? -3.997 -7.802 -3.706 1.00 90.19 105 THR A O 1
ATOM 856 N N . GLY A 1 106 ? -3.792 -7.266 -5.883 1.00 87.50 106 GLY A N 1
ATOM 857 C CA . GLY A 1 106 ? -4.595 -6.046 -5.810 1.00 87.50 106 GLY A CA 1
ATOM 858 C C . GLY A 1 106 ? -6.063 -6.335 -5.484 1.00 87.50 106 GLY A C 1
ATOM 859 O O . GLY A 1 106 ? -6.630 -5.712 -4.589 1.00 87.50 106 GLY A O 1
ATOM 860 N N . GLY A 1 107 ? -6.662 -7.329 -6.150 1.00 87.38 107 GLY A N 1
ATOM 861 C CA . GLY A 1 107 ? -8.037 -7.757 -5.888 1.00 87.38 107 GLY A CA 1
ATOM 862 C C . GLY A 1 107 ? -8.221 -8.346 -4.488 1.00 87.38 107 GLY A C 1
ATOM 863 O O . GLY A 1 107 ? -9.175 -7.996 -3.798 1.00 87.38 107 GLY A O 1
ATOM 864 N N . ALA A 1 108 ? -7.286 -9.187 -4.036 1.00 88.62 108 ALA A N 1
ATOM 865 C CA . ALA A 1 108 ? -7.313 -9.763 -2.693 1.00 88.62 108 ALA A CA 1
ATOM 866 C C . ALA A 1 108 ? -7.174 -8.697 -1.599 1.00 88.62 108 ALA A C 1
ATOM 868 O O . ALA A 1 108 ? -7.873 -8.773 -0.592 1.00 88.62 108 ALA A O 1
ATOM 869 N N . TRP A 1 109 ? -6.319 -7.689 -1.804 1.00 92.06 109 TRP A N 1
ATOM 870 C CA . TRP A 1 109 ? -6.206 -6.560 -0.880 1.00 92.06 109 TRP A CA 1
ATOM 871 C C . TRP A 1 109 ? -7.523 -5.778 -0.788 1.00 92.06 109 TRP A C 1
ATOM 873 O O . TRP A 1 109 ? -8.001 -5.533 0.316 1.00 92.06 109 TRP A O 1
ATOM 883 N N . PHE A 1 110 ? -8.146 -5.454 -1.926 1.00 85.31 110 PHE A N 1
ATOM 884 C CA . PHE A 1 110 ? -9.403 -4.699 -1.949 1.00 85.31 110 PHE A CA 1
ATOM 885 C C . PHE A 1 110 ? -10.578 -5.465 -1.318 1.00 85.31 110 PHE A C 1
ATOM 887 O O . PHE A 1 110 ? -11.480 -4.860 -0.743 1.00 85.31 110 PHE A O 1
ATOM 894 N N . ALA A 1 111 ? -10.568 -6.797 -1.404 1.00 87.31 111 ALA A N 1
ATOM 895 C CA . ALA A 1 111 ? -11.616 -7.647 -0.845 1.00 87.31 111 ALA A CA 1
ATOM 896 C C . ALA A 1 111 ? -11.642 -7.672 0.695 1.00 87.31 1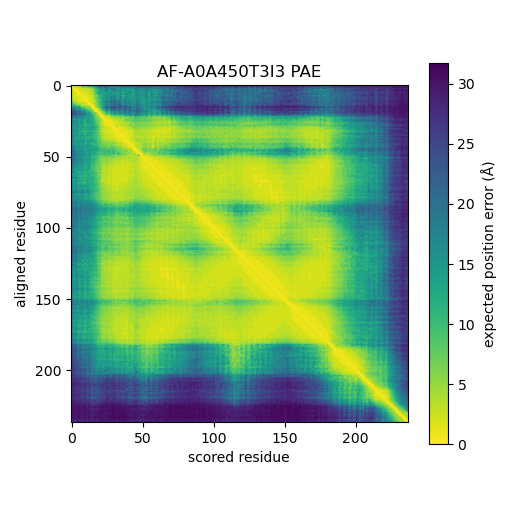11 ALA A C 1
ATOM 898 O O . ALA A 1 111 ? -12.658 -8.051 1.279 1.00 87.31 111 ALA A O 1
ATOM 899 N N . ILE A 1 112 ? -10.549 -7.290 1.364 1.00 85.25 112 ILE A N 1
ATOM 900 C CA . ILE A 1 112 ? -10.494 -7.242 2.827 1.00 85.25 112 ILE A CA 1
ATOM 901 C C . ILE A 1 112 ? -11.062 -5.901 3.296 1.00 85.25 112 ILE A C 1
ATOM 903 O O . ILE A 1 112 ? -10.476 -4.851 3.047 1.00 85.25 112 ILE A O 1
ATOM 907 N N . THR A 1 113 ? -12.180 -5.951 4.023 1.00 86.06 113 THR A N 1
ATOM 908 C CA . THR A 1 113 ? -12.711 -4.799 4.763 1.00 86.06 113 THR A CA 1
ATOM 909 C C . THR A 1 113 ? -12.360 -4.906 6.243 1.00 86.06 113 THR A C 1
ATOM 911 O O . THR A 1 113 ? -12.620 -5.928 6.877 1.00 86.06 113 THR A O 1
ATOM 914 N N . PHE A 1 114 ? -11.790 -3.848 6.816 1.00 85.25 114 PHE A N 1
ATOM 915 C CA . PHE A 1 114 ? -11.471 -3.760 8.241 1.00 85.25 1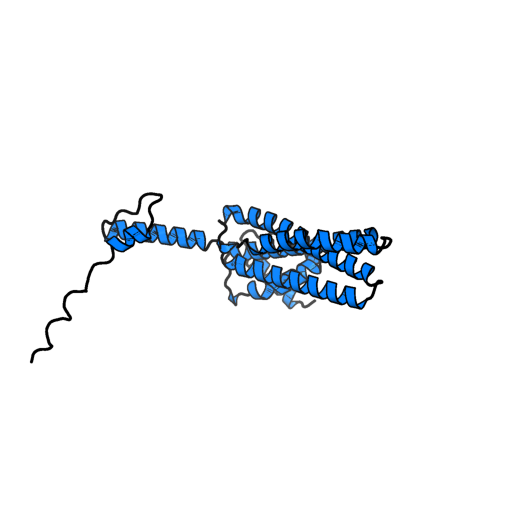14 PHE A CA 1
ATOM 916 C C . PHE A 1 114 ? -12.720 -3.640 9.119 1.00 85.25 114 PHE A C 1
ATOM 918 O O . PHE A 1 114 ? -12.665 -4.005 10.291 1.00 85.25 114 PHE A O 1
ATOM 925 N N . GLY A 1 115 ? -13.854 -3.199 8.563 1.00 81.44 115 GLY A N 1
ATOM 926 C CA . GLY A 1 115 ? -15.118 -3.131 9.301 1.00 81.44 115 GLY A CA 1
ATOM 927 C C . GLY A 1 115 ? -15.627 -4.495 9.772 1.00 81.44 115 GLY A C 1
ATOM 928 O O . GLY A 1 115 ? -16.188 -4.599 10.861 1.00 81.44 115 GLY A O 1
ATOM 929 N N . GLY A 1 116 ? -15.359 -5.543 8.985 1.00 80.44 116 GLY A N 1
ATOM 930 C CA . GLY A 1 116 ? -15.725 -6.924 9.310 1.00 80.44 116 GLY A CA 1
ATOM 931 C C . GLY A 1 116 ? -14.684 -7.684 10.139 1.00 80.44 116 GLY A C 1
ATOM 932 O O . GLY A 1 116 ? -14.853 -8.870 10.420 1.00 80.44 116 GLY A O 1
ATOM 933 N N . VAL A 1 117 ? -13.567 -7.043 10.501 1.00 84.94 117 VAL A N 1
ATOM 934 C CA . VAL A 1 117 ? -12.480 -7.692 11.243 1.00 84.94 117 VAL A CA 1
ATOM 935 C C . VAL A 1 117 ? -12.677 -7.456 12.744 1.00 84.94 117 VAL A C 1
ATOM 937 O O . VAL A 1 117 ? -12.708 -6.305 13.184 1.00 84.94 117 VAL A O 1
ATOM 940 N N . PRO A 1 118 ? -12.757 -8.518 13.572 1.00 82.38 118 PRO A N 1
ATOM 941 C CA . PRO A 1 118 ? -12.759 -8.370 15.024 1.00 82.38 118 PRO A CA 1
ATOM 942 C C . PRO A 1 118 ? -11.507 -7.626 15.500 1.00 82.38 118 PRO A C 1
ATOM 944 O O . PRO A 1 118 ? -10.408 -7.951 15.057 1.00 82.38 118 PRO A O 1
ATOM 947 N N . GLU A 1 119 ? -11.642 -6.707 16.459 1.00 82.81 119 GLU A N 1
ATOM 948 C CA . GLU A 1 119 ? -10.538 -5.849 16.936 1.00 82.81 119 GLU A CA 1
ATOM 949 C C . GLU A 1 119 ? -9.280 -6.650 17.327 1.00 82.81 119 GLU A C 1
ATOM 951 O O . GLU A 1 11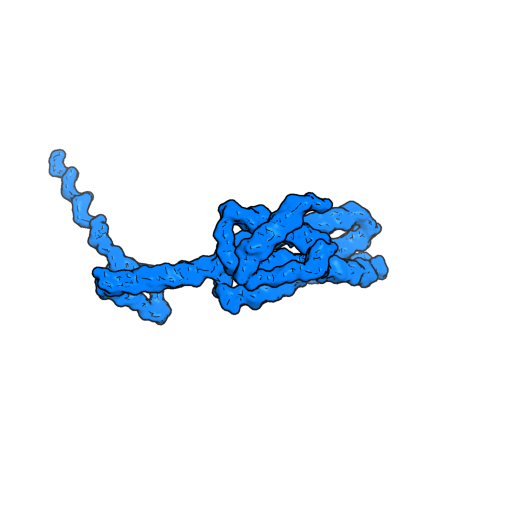9 ? -8.165 -6.296 16.958 1.00 82.81 119 GLU A O 1
ATOM 956 N N . LYS A 1 120 ? -9.455 -7.817 17.963 1.00 83.75 120 LYS A N 1
ATOM 957 C CA . LYS A 1 120 ? -8.356 -8.729 18.339 1.00 83.75 120 LYS A CA 1
ATOM 958 C C . LYS A 1 120 ? -7.552 -9.308 17.160 1.00 83.75 120 LYS A C 1
ATOM 960 O O . LYS A 1 120 ? -6.486 -9.873 17.379 1.00 83.75 120 LYS A O 1
ATOM 965 N N . LEU A 1 121 ? -8.084 -9.251 15.938 1.00 87.88 121 LEU A N 1
ATOM 966 C CA . LEU A 1 121 ? -7.452 -9.737 14.703 1.00 87.88 121 LEU A CA 1
ATOM 967 C C . LEU A 1 121 ? -6.985 -8.593 13.794 1.00 87.88 121 LEU A C 1
ATOM 969 O O . LEU A 1 121 ? -6.444 -8.853 12.718 1.00 87.88 121 LEU A O 1
ATOM 973 N N . LEU A 1 122 ? -7.175 -7.340 14.210 1.00 86.75 122 LEU A N 1
ATOM 974 C CA . LEU A 1 122 ? -6.893 -6.164 13.393 1.00 86.75 122 LEU A CA 1
ATOM 975 C C . LEU A 1 122 ? -5.413 -6.067 13.008 1.00 86.75 122 LEU A C 1
ATOM 977 O O . LEU A 1 122 ? -5.094 -5.821 11.846 1.00 86.75 122 LEU A O 1
ATOM 981 N N . ASP A 1 123 ? -4.512 -6.362 13.946 1.00 88.00 123 ASP A N 1
ATOM 982 C CA . ASP A 1 123 ? -3.069 -6.391 13.689 1.00 88.00 123 ASP A CA 1
ATOM 983 C C . ASP A 1 123 ? -2.699 -7.444 12.636 1.00 88.00 123 ASP A C 1
ATOM 985 O O . ASP A 1 123 ? -1.913 -7.179 11.725 1.00 88.00 123 ASP A O 1
ATOM 989 N N . ALA A 1 124 ? -3.308 -8.632 12.707 1.00 90.44 124 ALA A N 1
ATOM 990 C CA . ALA A 1 124 ? -3.086 -9.687 11.723 1.00 90.44 124 ALA A CA 1
ATOM 991 C C . ALA A 1 124 ? -3.605 -9.276 10.336 1.00 90.44 124 ALA A C 1
ATOM 993 O O . ALA A 1 124 ? -2.907 -9.462 9.337 1.00 90.44 124 ALA A O 1
ATOM 994 N N . ALA A 1 125 ? -4.790 -8.659 10.267 1.00 91.31 125 ALA A N 1
ATOM 995 C CA . ALA A 1 125 ? -5.340 -8.129 9.021 1.00 91.31 125 ALA A CA 1
ATOM 996 C C . ALA A 1 125 ? -4.445 -7.029 8.423 1.00 91.31 125 ALA A C 1
ATOM 998 O O . ALA A 1 125 ? -4.197 -7.011 7.216 1.00 91.31 125 ALA A O 1
ATOM 999 N N . LEU A 1 126 ? -3.885 -6.145 9.254 1.00 91.69 126 LEU A N 1
ATOM 1000 C CA . LEU A 1 126 ? -2.935 -5.119 8.819 1.00 91.69 126 LEU A CA 1
ATOM 1001 C C . LEU A 1 126 ? -1.635 -5.722 8.266 1.00 91.69 126 LEU A C 1
ATOM 1003 O O . LEU A 1 126 ? -1.127 -5.242 7.254 1.00 91.69 126 LEU A O 1
ATOM 1007 N N . VAL A 1 127 ? -1.116 -6.795 8.868 1.00 94.12 127 VAL A N 1
ATOM 1008 C CA . VAL A 1 127 ? 0.071 -7.506 8.358 1.00 94.12 127 VAL A CA 1
ATOM 1009 C C . VAL A 1 127 ? -0.219 -8.211 7.031 1.00 94.12 127 VAL A C 1
ATOM 1011 O O . VAL A 1 127 ? 0.591 -8.140 6.108 1.00 94.12 127 VAL A O 1
ATOM 1014 N N . ILE A 1 128 ? -1.369 -8.869 6.893 1.00 93.75 128 ILE A N 1
ATOM 1015 C CA . ILE A 1 128 ? -1.743 -9.546 5.641 1.00 93.75 128 ILE A CA 1
ATOM 1016 C C . ILE A 1 128 ? -1.930 -8.519 4.518 1.00 93.75 128 ILE A C 1
ATOM 1018 O O . ILE A 1 128 ? -1.333 -8.658 3.448 1.00 93.75 128 ILE A O 1
ATOM 1022 N N . THR A 1 129 ? -2.689 -7.451 4.777 1.00 94.38 129 THR A N 1
ATOM 1023 C CA . THR A 1 129 ? -2.906 -6.373 3.798 1.00 94.38 129 THR A CA 1
ATOM 1024 C C . THR A 1 129 ? -1.609 -5.646 3.448 1.00 94.38 129 THR A C 1
ATOM 1026 O O . THR A 1 129 ? -1.437 -5.252 2.297 1.00 94.38 129 THR A O 1
ATOM 1029 N N . PHE A 1 130 ? -0.656 -5.533 4.383 1.00 95.06 130 PHE A N 1
ATOM 1030 C CA . PHE A 1 130 ? 0.690 -5.030 4.103 1.00 95.06 130 PHE A CA 1
ATOM 1031 C C . PHE A 1 130 ? 1.399 -5.856 3.025 1.00 95.06 130 PHE A C 1
ATOM 1033 O O . PHE A 1 130 ? 1.892 -5.287 2.050 1.00 95.06 130 PHE A O 1
ATOM 1040 N N . TRP A 1 131 ? 1.444 -7.183 3.174 1.00 94.88 131 TRP A N 1
ATOM 1041 C CA . TRP A 1 131 ? 2.130 -8.053 2.216 1.00 94.88 131 TRP A CA 1
ATOM 1042 C C . TRP A 1 131 ? 1.412 -8.105 0.868 1.00 94.88 131 TRP A C 1
ATOM 1044 O O . TRP A 1 131 ? 2.070 -8.018 -0.167 1.00 94.88 131 TRP A O 1
ATOM 1054 N N . MET A 1 132 ? 0.077 -8.178 0.871 1.00 94.69 132 MET A N 1
ATOM 1055 C CA . MET A 1 132 ? -0.726 -8.152 -0.356 1.00 94.69 132 MET A CA 1
ATOM 1056 C C . MET A 1 132 ? -0.506 -6.856 -1.141 1.00 94.69 132 MET A C 1
ATOM 1058 O O . MET A 1 132 ? -0.181 -6.902 -2.327 1.00 94.69 132 MET A O 1
ATOM 1062 N N . PHE A 1 133 ? -0.611 -5.701 -0.478 1.00 95.06 133 PHE A N 1
ATOM 1063 C CA . PHE A 1 133 ? -0.450 -4.410 -1.142 1.00 95.06 133 PHE A CA 1
ATOM 1064 C C . PHE A 1 133 ? 1.009 -4.138 -1.548 1.00 95.06 133 PHE A C 1
ATOM 1066 O O . PHE A 1 133 ? 1.255 -3.566 -2.610 1.00 95.06 133 PHE A O 1
ATOM 1073 N N . SER A 1 134 ? 1.992 -4.615 -0.773 1.00 95.00 134 SER A N 1
ATOM 1074 C CA . SER A 1 134 ? 3.411 -4.573 -1.171 1.00 95.00 134 SER A CA 1
ATOM 1075 C C . SER A 1 134 ? 3.672 -5.394 -2.431 1.00 95.00 134 SER A C 1
ATOM 1077 O O . SER A 1 134 ? 4.308 -4.906 -3.359 1.00 95.00 134 SER A O 1
ATOM 1079 N N . ALA A 1 135 ? 3.160 -6.626 -2.494 1.00 94.12 135 ALA A N 1
ATOM 1080 C CA . ALA A 1 135 ? 3.310 -7.480 -3.668 1.00 94.12 135 ALA A CA 1
ATOM 1081 C C . ALA A 1 135 ? 2.627 -6.870 -4.901 1.00 94.12 135 ALA A C 1
ATOM 1083 O O . ALA A 1 135 ? 3.203 -6.878 -5.991 1.00 94.12 135 ALA A O 1
ATOM 1084 N N . PHE A 1 136 ? 1.441 -6.287 -4.720 1.00 94.94 136 PHE A N 1
ATOM 1085 C CA . PHE A 1 136 ? 0.714 -5.583 -5.773 1.00 94.94 136 PHE A CA 1
ATOM 1086 C C . PHE A 1 136 ? 1.499 -4.383 -6.317 1.00 94.94 136 PHE A C 1
ATOM 1088 O O . PHE A 1 136 ? 1.775 -4.317 -7.515 1.00 94.94 136 PHE A O 1
ATOM 1095 N N . THR A 1 137 ? 1.895 -3.452 -5.445 1.00 94.88 137 THR A N 1
ATOM 1096 C CA . THR A 1 137 ? 2.614 -2.226 -5.837 1.00 94.88 137 THR A CA 1
ATOM 1097 C C . THR A 1 137 ? 3.988 -2.524 -6.431 1.00 94.88 137 THR A C 1
ATOM 1099 O O . THR A 1 137 ? 4.368 -1.900 -7.425 1.00 94.88 137 THR A O 1
ATOM 1102 N N . LEU A 1 138 ? 4.695 -3.536 -5.916 1.00 94.44 138 LEU A N 1
ATOM 1103 C CA . LEU A 1 138 ? 5.962 -3.985 -6.488 1.00 94.44 138 LEU A CA 1
ATOM 1104 C C . LEU A 1 138 ? 5.771 -4.627 -7.865 1.00 94.44 138 LEU A C 1
ATOM 1106 O O . LEU A 1 138 ? 6.551 -4.349 -8.773 1.00 94.44 138 LEU A O 1
ATOM 1110 N N . SER A 1 139 ? 4.724 -5.433 -8.059 1.00 93.62 139 SER A N 1
ATOM 1111 C CA . SER A 1 139 ? 4.393 -6.008 -9.373 1.00 93.62 139 SER A CA 1
ATOM 1112 C C . SER A 1 139 ? 4.038 -4.913 -10.381 1.00 93.62 139 SER A C 1
ATOM 1114 O O . SER A 1 139 ? 4.538 -4.925 -11.505 1.00 93.62 139 SER A O 1
ATOM 1116 N N . LEU A 1 140 ? 3.242 -3.921 -9.965 1.00 93.38 140 LEU A N 1
ATOM 1117 C CA . LEU A 1 140 ? 2.881 -2.758 -10.778 1.00 93.38 140 LEU A CA 1
ATOM 1118 C C . LEU A 1 140 ? 4.114 -1.928 -11.162 1.00 93.38 140 LEU A C 1
ATOM 1120 O O . LEU A 1 140 ? 4.273 -1.551 -12.322 1.00 93.38 140 LEU A O 1
ATOM 1124 N N . THR A 1 141 ? 5.011 -1.684 -10.206 1.00 94.75 141 THR A N 1
ATOM 1125 C CA . THR A 1 141 ? 6.279 -0.977 -10.434 1.00 94.75 141 THR A CA 1
ATOM 1126 C C . THR A 1 141 ? 7.182 -1.764 -11.375 1.00 94.75 141 THR A C 1
ATOM 1128 O O . THR A 1 141 ? 7.702 -1.200 -12.333 1.00 94.75 141 THR A O 1
ATOM 1131 N N . THR A 1 142 ? 7.306 -3.076 -11.169 1.00 94.25 142 THR A N 1
ATOM 1132 C CA . THR A 1 142 ? 8.107 -3.958 -12.027 1.00 94.25 142 THR A CA 1
ATOM 1133 C C . THR A 1 142 ? 7.587 -3.948 -13.458 1.00 94.25 142 THR A C 1
ATOM 1135 O O . THR A 1 142 ? 8.358 -3.762 -14.398 1.00 94.25 142 THR A O 1
ATOM 1138 N N . MET A 1 143 ? 6.271 -4.076 -13.629 1.00 93.00 143 MET A N 1
ATOM 1139 C CA . MET A 1 143 ? 5.619 -4.004 -14.932 1.00 93.00 143 MET A CA 1
ATOM 1140 C C . MET A 1 143 ? 5.852 -2.643 -15.595 1.00 93.00 143 MET A C 1
ATOM 1142 O O . MET A 1 143 ? 6.225 -2.597 -16.763 1.00 93.00 143 MET A O 1
ATOM 1146 N N . GLY A 1 144 ? 5.709 -1.543 -14.851 1.00 93.19 144 GLY A N 1
ATOM 1147 C CA . GLY A 1 144 ? 5.991 -0.199 -15.352 1.00 93.19 144 GLY A CA 1
ATOM 1148 C C . GLY A 1 144 ? 7.431 -0.049 -15.845 1.00 93.19 144 GLY A C 1
ATOM 1149 O O . GLY A 1 144 ? 7.653 0.338 -16.988 1.00 93.19 144 GLY A O 1
ATOM 1150 N N . ILE A 1 145 ? 8.419 -0.401 -15.021 1.00 94.06 145 ILE A N 1
ATOM 1151 C CA . ILE A 1 145 ? 9.839 -0.323 -15.401 1.00 94.06 145 ILE A CA 1
ATOM 1152 C C . ILE A 1 145 ? 10.119 -1.209 -16.627 1.00 94.06 145 ILE A C 1
ATOM 1154 O O . ILE A 1 145 ? 10.844 -0.809 -17.534 1.00 94.06 145 ILE A O 1
ATOM 1158 N N . THR A 1 146 ? 9.490 -2.383 -16.704 1.00 93.19 146 THR A N 1
ATOM 1159 C CA . THR A 1 146 ? 9.608 -3.279 -17.863 1.00 93.19 146 THR A CA 1
ATOM 1160 C C . THR A 1 146 ? 9.050 -2.634 -19.133 1.00 93.19 146 THR A C 1
ATOM 1162 O O . THR A 1 146 ? 9.694 -2.692 -20.178 1.00 93.19 146 THR A O 1
ATOM 1165 N N . ILE A 1 147 ? 7.895 -1.964 -19.048 1.00 92.06 147 ILE A N 1
ATOM 1166 C CA . ILE A 1 147 ? 7.309 -1.197 -20.159 1.00 92.06 147 ILE A CA 1
ATOM 1167 C C . ILE A 1 147 ? 8.233 -0.046 -20.574 1.00 92.06 147 ILE A C 1
ATOM 1169 O O . ILE A 1 147 ? 8.427 0.170 -21.766 1.00 92.06 147 ILE A O 1
ATOM 1173 N N . TYR A 1 148 ? 8.837 0.664 -19.617 1.00 93.75 148 TYR A N 1
ATOM 1174 C CA . TYR A 1 148 ? 9.798 1.732 -19.903 1.00 93.75 148 TYR A CA 1
ATOM 1175 C C . TYR A 1 148 ? 10.958 1.240 -20.779 1.00 93.75 148 TYR A C 1
ATOM 1177 O O . TYR A 1 148 ? 11.225 1.840 -21.821 1.00 93.75 148 TYR A O 1
ATOM 1185 N N . PHE A 1 149 ? 11.595 0.121 -20.422 1.00 93.00 149 PHE A N 1
ATOM 1186 C CA . PHE A 1 149 ? 12.678 -0.442 -21.234 1.00 93.00 149 PHE A CA 1
ATOM 1187 C C . PHE A 1 149 ? 12.182 -1.048 -22.553 1.00 93.00 149 PHE A C 1
ATOM 1189 O O . PHE A 1 149 ? 12.829 -0.872 -23.583 1.00 93.00 149 PHE A O 1
ATOM 1196 N N . ALA A 1 150 ? 11.011 -1.694 -22.564 1.00 89.62 150 ALA A N 1
ATOM 1197 C CA . ALA A 1 150 ? 10.424 -2.246 -23.787 1.00 89.62 150 ALA A CA 1
ATOM 1198 C C . ALA A 1 150 ? 10.092 -1.165 -24.834 1.00 89.62 150 ALA A C 1
ATOM 1200 O O . ALA A 1 150 ? 10.116 -1.443 -26.030 1.00 89.62 150 ALA A O 1
ATOM 1201 N N . LEU A 1 151 ? 9.811 0.064 -24.392 1.00 89.62 151 LEU A N 1
ATOM 1202 C CA . LEU A 1 151 ? 9.529 1.221 -25.245 1.00 89.62 151 LEU A CA 1
ATOM 1203 C C . LEU A 1 151 ? 10.765 2.092 -25.528 1.00 89.62 151 LEU A C 1
ATOM 1205 O O . LEU A 1 151 ? 10.618 3.222 -25.981 1.00 89.62 151 LEU A O 1
ATOM 1209 N N . GLY A 1 152 ? 11.977 1.593 -25.270 1.00 88.81 152 GLY A N 1
ATOM 1210 C CA . GLY A 1 152 ? 13.216 2.299 -25.612 1.00 88.81 152 GLY A CA 1
ATOM 1211 C C . GLY A 1 152 ? 13.658 3.367 -24.608 1.00 88.81 152 GLY A C 1
ATOM 1212 O O . GLY A 1 152 ? 14.526 4.171 -24.929 1.00 88.81 152 GLY A O 1
ATOM 1213 N N . GLY A 1 153 ? 13.110 3.373 -23.390 1.00 88.62 153 GLY A N 1
ATOM 1214 C CA . GLY A 1 153 ? 13.582 4.254 -22.321 1.00 88.62 153 GLY A CA 1
ATOM 1215 C C . GLY A 1 153 ? 13.037 5.684 -22.384 1.00 88.62 153 GLY A C 1
ATOM 1216 O O . GLY A 1 153 ? 13.695 6.621 -21.936 1.00 88.62 153 GLY A O 1
ATOM 1217 N N . GLU A 1 154 ? 11.831 5.872 -22.921 1.00 90.94 154 GLU A N 1
ATOM 1218 C CA . GLU A 1 154 ? 11.204 7.193 -23.027 1.00 90.94 154 GLU A CA 1
ATOM 1219 C C . GLU A 1 154 ? 10.879 7.806 -21.643 1.00 90.94 154 GLU A C 1
ATOM 1221 O O . GLU A 1 154 ? 10.096 7.227 -20.877 1.00 90.94 154 GLU A O 1
ATOM 1226 N N . PRO A 1 155 ? 11.391 9.008 -21.298 1.00 89.69 155 PRO A N 1
ATOM 1227 C CA . PRO A 1 155 ? 11.204 9.612 -19.970 1.00 89.69 155 PRO A CA 1
ATOM 1228 C C . PRO A 1 155 ? 9.740 9.868 -19.584 1.00 89.69 155 PRO A C 1
ATOM 1230 O O . PRO A 1 155 ? 9.373 9.841 -18.402 1.00 89.69 155 PRO A O 1
ATOM 1233 N N . LEU A 1 156 ? 8.877 10.101 -20.579 1.00 92.94 156 LEU A N 1
ATOM 1234 C CA . LEU A 1 156 ? 7.445 10.301 -20.358 1.00 92.94 156 LEU A CA 1
ATOM 1235 C C . LEU A 1 156 ? 6.796 9.058 -19.731 1.00 92.94 156 LEU A C 1
ATOM 1237 O O . LEU A 1 156 ? 5.916 9.188 -18.881 1.00 92.94 156 LEU A O 1
ATOM 1241 N N . VAL A 1 157 ? 7.268 7.862 -20.090 1.00 91.38 157 VAL A N 1
ATOM 1242 C CA . VAL A 1 157 ? 6.738 6.595 -19.574 1.00 91.38 157 VAL A CA 1
ATOM 1243 C C . VAL A 1 157 ? 6.977 6.493 -18.067 1.00 91.38 157 VAL A C 1
ATOM 1245 O O . VAL A 1 157 ? 6.044 6.187 -17.326 1.00 91.38 157 VAL A O 1
ATOM 1248 N N . LEU A 1 158 ? 8.172 6.854 -17.580 1.00 89.19 158 LEU A N 1
ATOM 1249 C CA . LEU A 1 158 ? 8.458 6.900 -16.138 1.00 89.19 158 LEU A CA 1
ATOM 1250 C C . LEU A 1 158 ? 7.561 7.893 -15.398 1.00 89.19 158 LEU A C 1
ATOM 1252 O O . LEU A 1 158 ? 7.087 7.587 -14.307 1.00 89.19 158 LEU A O 1
ATOM 1256 N N . SER A 1 159 ? 7.291 9.055 -15.997 1.00 91.94 159 SER A N 1
ATOM 1257 C CA . SER A 1 159 ? 6.397 10.059 -15.402 1.00 91.94 159 SER A CA 1
ATOM 1258 C C . SER A 1 159 ? 4.973 9.515 -15.241 1.00 91.94 159 SER A C 1
ATOM 1260 O O . SER A 1 159 ? 4.362 9.672 -14.183 1.00 91.94 159 SER A O 1
ATOM 1262 N N . VAL A 1 160 ? 4.463 8.813 -16.258 1.00 93.25 160 VAL A N 1
ATOM 1263 C CA . VAL A 1 160 ? 3.147 8.159 -16.214 1.00 93.25 160 VAL A CA 1
ATOM 1264 C C . VAL A 1 160 ? 3.119 7.044 -15.165 1.00 93.25 160 VAL A C 1
ATOM 1266 O O . VAL A 1 160 ? 2.186 6.978 -14.367 1.00 93.25 160 VAL A O 1
ATOM 1269 N N . ILE A 1 161 ? 4.152 6.201 -15.104 1.00 91.44 161 ILE A N 1
ATOM 1270 C CA . ILE A 1 161 ? 4.257 5.120 -14.109 1.00 91.44 161 ILE A CA 1
ATOM 1271 C C . ILE A 1 161 ? 4.303 5.682 -12.688 1.00 91.44 161 ILE A C 1
ATOM 1273 O O . ILE A 1 161 ? 3.622 5.163 -11.801 1.00 91.44 161 ILE A O 1
ATOM 1277 N N . ALA A 1 162 ? 5.085 6.740 -12.464 1.00 91.00 162 ALA A N 1
ATOM 1278 C CA . ALA A 1 162 ? 5.178 7.406 -11.173 1.00 91.00 162 ALA A CA 1
ATOM 1279 C C . ALA A 1 162 ? 3.821 7.986 -10.754 1.00 91.00 162 ALA A C 1
ATOM 1281 O O . ALA A 1 162 ? 3.403 7.797 -9.613 1.00 91.00 162 ALA A O 1
ATOM 1282 N N . PHE A 1 163 ? 3.102 8.622 -11.685 1.00 94.44 163 PHE A N 1
ATOM 1283 C CA . PHE A 1 163 ? 1.758 9.139 -11.438 1.00 94.44 163 PHE A CA 1
ATOM 1284 C C . PHE A 1 163 ? 0.759 8.029 -11.083 1.00 94.44 163 PHE A C 1
ATOM 1286 O O . PHE A 1 163 ? 0.041 8.154 -10.093 1.00 94.44 163 PHE A O 1
ATOM 1293 N N . ILE A 1 164 ? 0.741 6.923 -11.837 1.00 93.50 164 ILE A N 1
ATOM 1294 C CA . ILE A 1 164 ? -0.140 5.776 -11.562 1.00 93.50 164 ILE A CA 1
ATOM 1295 C C . ILE A 1 164 ? 0.156 5.194 -10.176 1.00 93.50 164 ILE A C 1
ATOM 1297 O O . ILE A 1 164 ? -0.763 5.014 -9.381 1.00 93.50 164 ILE A O 1
ATOM 1301 N N . ASN A 1 165 ? 1.430 4.948 -9.853 1.00 91.38 165 ASN A N 1
ATOM 1302 C CA . ASN A 1 165 ? 1.819 4.430 -8.539 1.00 91.38 165 ASN A CA 1
ATOM 1303 C C . ASN A 1 165 ? 1.419 5.387 -7.412 1.00 91.38 165 ASN A C 1
ATOM 1305 O O . ASN A 1 165 ? 0.865 4.954 -6.404 1.00 91.38 165 ASN A O 1
ATOM 1309 N N . PHE A 1 166 ? 1.652 6.688 -7.594 1.00 91.25 166 PHE A N 1
ATOM 1310 C CA . PHE A 1 166 ? 1.249 7.705 -6.630 1.00 91.25 166 PHE A CA 1
ATOM 1311 C C . PHE A 1 166 ? -0.267 7.706 -6.400 1.00 91.25 166 PHE A C 1
ATOM 1313 O O . PHE A 1 166 ? -0.706 7.681 -5.252 1.00 91.25 166 PHE A O 1
ATOM 1320 N N . ALA A 1 167 ? -1.064 7.684 -7.471 1.00 93.50 167 ALA A N 1
ATOM 1321 C CA . ALA A 1 167 ? -2.521 7.660 -7.387 1.00 93.50 167 ALA A CA 1
ATOM 1322 C C . ALA A 1 167 ? -3.036 6.393 -6.686 1.00 93.50 167 ALA A C 1
ATOM 1324 O O . ALA A 1 167 ? -3.919 6.479 -5.833 1.00 93.50 167 ALA A O 1
ATOM 1325 N N . VAL A 1 168 ? -2.448 5.232 -6.991 1.00 92.62 168 VAL A N 1
ATOM 1326 C CA . VAL A 1 168 ? -2.771 3.950 -6.350 1.00 92.62 168 VAL A CA 1
ATOM 1327 C C . VAL A 1 168 ? -2.467 3.986 -4.852 1.00 92.62 168 VAL A C 1
ATOM 1329 O O . VAL A 1 168 ? -3.325 3.636 -4.046 1.00 92.62 168 VAL A O 1
ATOM 1332 N N . ILE A 1 169 ? -1.277 4.450 -4.466 1.00 91.69 169 ILE A N 1
ATOM 1333 C CA . ILE A 1 169 ? -0.871 4.553 -3.057 1.00 91.69 169 ILE A CA 1
ATOM 1334 C C . ILE A 1 169 ? -1.772 5.535 -2.308 1.00 91.69 169 ILE A C 1
ATOM 1336 O O . ILE A 1 169 ? -2.258 5.215 -1.226 1.00 91.69 169 ILE A O 1
ATOM 1340 N N . LEU A 1 170 ? -2.038 6.709 -2.886 1.00 91.19 170 LEU A N 1
ATOM 1341 C CA . LEU A 1 170 ? -2.933 7.699 -2.293 1.00 91.19 170 LEU A CA 1
ATOM 1342 C C . LEU A 1 170 ? -4.336 7.119 -2.084 1.00 91.19 170 LEU A C 1
ATOM 1344 O O . LEU A 1 170 ? -4.884 7.215 -0.987 1.00 91.19 170 LEU A O 1
ATOM 1348 N N . SER A 1 171 ? -4.897 6.479 -3.111 1.00 91.75 171 SER A N 1
ATOM 1349 C CA . SER A 1 171 ? -6.208 5.837 -3.026 1.00 91.75 171 SER A CA 1
ATOM 1350 C C . SER A 1 171 ? -6.239 4.757 -1.946 1.00 91.75 171 SER A C 1
ATOM 1352 O O . SER A 1 171 ? -7.218 4.672 -1.212 1.00 91.75 171 SER A O 1
ATOM 1354 N N . ALA A 1 172 ? -5.180 3.957 -1.818 1.00 91.56 172 ALA A N 1
ATOM 1355 C CA . ALA A 1 172 ? -5.103 2.890 -0.827 1.00 91.56 172 ALA A CA 1
ATOM 1356 C C . ALA A 1 172 ? -4.993 3.409 0.608 1.00 91.56 172 ALA A C 1
ATOM 1358 O O . ALA A 1 172 ? -5.679 2.905 1.494 1.00 91.56 172 ALA A O 1
ATOM 1359 N N . VAL A 1 173 ? -4.188 4.452 0.836 1.00 90.56 173 VAL A N 1
ATOM 1360 C CA . VAL A 1 173 ? -4.099 5.123 2.142 1.00 90.56 173 VAL A CA 1
ATOM 1361 C C . VAL A 1 173 ? -5.472 5.648 2.559 1.00 90.56 173 VAL A C 1
ATOM 1363 O O . VAL A 1 173 ? -5.907 5.410 3.685 1.00 90.56 173 VAL A O 1
ATOM 1366 N N . LEU A 1 174 ? -6.168 6.338 1.652 1.00 90.06 174 LEU A N 1
ATOM 1367 C CA . LEU A 1 174 ? -7.497 6.887 1.921 1.00 90.06 174 LEU A CA 1
ATOM 1368 C C . LEU A 1 174 ? -8.530 5.787 2.168 1.00 90.06 174 LEU A C 1
ATOM 1370 O O . LEU A 1 174 ? -9.263 5.864 3.151 1.00 90.06 174 LEU A O 1
ATOM 1374 N N . TYR A 1 175 ? -8.564 4.771 1.304 1.00 90.88 175 TYR A N 1
ATOM 1375 C CA . TYR A 1 175 ? -9.483 3.642 1.413 1.00 90.88 175 TYR A CA 1
ATOM 1376 C C . TYR A 1 175 ? -9.313 2.908 2.743 1.00 90.88 175 TYR A C 1
ATOM 1378 O O . TYR A 1 175 ? -10.273 2.821 3.504 1.00 90.88 175 TYR A O 1
ATOM 1386 N N . ASP A 1 176 ? -8.094 2.466 3.063 1.00 91.69 176 ASP A N 1
ATOM 1387 C CA . ASP A 1 176 ? -7.819 1.721 4.294 1.00 91.69 176 ASP A CA 1
ATOM 1388 C C . ASP A 1 176 ? -8.171 2.541 5.535 1.00 91.69 176 ASP A C 1
ATOM 1390 O O . ASP A 1 176 ? -8.736 2.007 6.483 1.00 91.69 176 ASP A O 1
ATOM 1394 N N . ASN A 1 177 ? -7.857 3.842 5.543 1.00 90.19 177 ASN A N 1
ATOM 1395 C CA . ASN A 1 177 ? -8.174 4.697 6.682 1.00 90.19 177 ASN A CA 1
ATOM 1396 C C . ASN A 1 177 ? -9.683 4.892 6.856 1.00 90.19 177 ASN A C 1
ATOM 1398 O O . ASN A 1 177 ? -10.166 4.809 7.980 1.00 90.19 177 ASN A O 1
ATOM 1402 N N . ILE A 1 178 ? -10.420 5.155 5.770 1.00 88.94 178 ILE A N 1
ATOM 1403 C CA . ILE A 1 178 ? -11.882 5.320 5.814 1.00 88.94 178 ILE A CA 1
ATOM 1404 C C . ILE A 1 178 ? -12.548 4.012 6.237 1.00 88.94 178 ILE A C 1
ATOM 1406 O O . ILE A 1 178 ? -13.479 4.026 7.039 1.00 88.94 178 ILE A O 1
ATOM 1410 N N . ASP A 1 179 ? -12.079 2.883 5.717 1.00 88.62 179 ASP A N 1
ATOM 1411 C CA . ASP A 1 179 ? -12.625 1.581 6.076 1.00 88.62 179 ASP A CA 1
ATOM 1412 C C . ASP A 1 179 ? -12.266 1.182 7.515 1.00 88.62 179 ASP A C 1
ATOM 1414 O O . ASP A 1 179 ? -13.084 0.609 8.231 1.00 88.62 179 ASP A O 1
ATOM 1418 N N . GLY A 1 180 ? -11.094 1.605 7.986 1.00 85.88 180 GLY A N 1
ATOM 1419 C CA . GLY A 1 180 ? -10.661 1.515 9.375 1.00 85.88 180 GLY A CA 1
ATOM 1420 C C . GLY A 1 180 ? -11.554 2.236 10.382 1.00 85.88 180 GLY A C 1
ATOM 1421 O O . GLY A 1 180 ? -11.641 1.818 11.532 1.00 85.88 180 GLY A O 1
ATOM 1422 N N . LEU A 1 181 ? -12.279 3.278 9.962 1.00 85.56 181 LEU A N 1
ATOM 1423 C CA . LEU A 1 181 ? -13.268 3.944 10.822 1.00 85.56 181 LEU A CA 1
ATOM 1424 C C . LEU A 1 181 ? -14.477 3.055 11.139 1.00 85.56 181 LEU A C 1
ATOM 1426 O O . LEU A 1 181 ? -15.295 3.404 11.980 1.00 85.56 181 LEU A O 1
ATOM 1430 N N . LYS A 1 182 ? -14.616 1.916 10.454 1.00 83.69 182 LYS A N 1
ATOM 1431 C CA . LYS A 1 182 ? -15.668 0.930 10.714 1.00 83.69 182 LYS A CA 1
ATOM 1432 C C . LYS A 1 182 ? -15.200 -0.189 11.643 1.00 83.69 182 LYS A C 1
ATOM 1434 O O . LYS A 1 182 ? -15.972 -1.109 11.901 1.00 83.69 182 LYS A O 1
ATOM 1439 N N . VAL A 1 183 ? -13.950 -0.165 12.110 1.00 78.69 183 VAL A N 1
ATOM 1440 C CA . VAL A 1 183 ? -13.412 -1.207 12.994 1.00 78.69 183 VAL A CA 1
ATOM 1441 C C . VAL A 1 183 ? -14.300 -1.349 14.226 1.00 78.69 183 VAL A C 1
ATOM 1443 O O . VAL A 1 183 ? -14.656 -0.371 14.876 1.00 78.69 183 VAL A O 1
ATOM 1446 N N . GLY A 1 184 ? -14.666 -2.590 14.543 1.00 64.06 184 GLY A N 1
ATOM 1447 C CA . GLY A 1 184 ? -15.524 -2.884 15.688 1.00 64.06 184 GLY A CA 1
ATOM 1448 C C . GLY A 1 184 ? -17.013 -2.628 15.449 1.00 64.06 184 GLY A C 1
ATOM 1449 O O . GLY A 1 184 ? -17.798 -2.919 16.349 1.00 64.06 184 GLY A O 1
ATOM 1450 N N . LEU A 1 185 ? -17.433 -2.177 14.258 1.00 73.44 185 LEU A N 1
ATOM 1451 C CA . LEU A 1 185 ? -18.853 -2.051 13.912 1.00 73.44 185 LEU A CA 1
ATOM 1452 C C . LEU A 1 185 ? -19.569 -3.400 14.038 1.00 73.44 185 LEU A C 1
ATOM 1454 O O . LEU A 1 185 ? -20.632 -3.465 14.646 1.00 73.44 185 LEU A O 1
ATOM 1458 N N . ASP A 1 186 ? -18.958 -4.484 13.560 1.00 69.69 186 ASP A N 1
ATOM 1459 C CA . ASP A 1 186 ? -19.519 -5.833 13.690 1.00 69.69 186 ASP A CA 1
ATOM 1460 C C . ASP A 1 186 ? -19.647 -6.281 15.149 1.00 69.69 186 ASP A C 1
ATOM 1462 O O . ASP A 1 186 ? -20.643 -6.898 15.530 1.00 69.69 186 ASP A O 1
ATOM 1466 N N . GLN A 1 187 ? -18.673 -5.936 15.996 1.00 68.62 187 GLN A N 1
ATOM 1467 C CA . GLN A 1 187 ? -18.740 -6.250 17.422 1.00 68.62 187 GLN A CA 1
ATOM 1468 C C . GLN A 1 187 ? -19.826 -5.415 18.113 1.00 68.62 187 GLN A C 1
ATOM 1470 O O . GLN A 1 187 ? -20.628 -5.968 18.857 1.00 68.62 187 GLN A O 1
ATOM 1475 N N . ALA A 1 188 ? -19.926 -4.122 17.802 1.00 69.62 188 ALA A N 1
ATOM 1476 C CA . ALA A 1 188 ? -20.973 -3.248 18.321 1.00 69.62 188 ALA A CA 1
ATOM 1477 C C . ALA A 1 188 ? -22.374 -3.699 17.876 1.00 69.62 188 ALA A C 1
ATOM 1479 O O . ALA A 1 188 ? -23.307 -3.704 18.679 1.00 69.62 188 ALA A O 1
ATOM 1480 N N . LEU A 1 189 ? -22.530 -4.123 16.618 1.00 75.12 189 LEU A N 1
ATOM 1481 C CA . LEU A 1 189 ? -23.771 -4.697 16.096 1.00 75.12 189 LEU A CA 1
ATOM 1482 C C . LEU A 1 189 ? -24.115 -6.012 16.799 1.00 75.12 189 LEU A C 1
ATOM 1484 O O . LEU A 1 189 ? -25.272 -6.225 17.167 1.00 75.12 189 LEU A O 1
ATOM 1488 N N . LYS A 1 190 ? -23.119 -6.872 17.035 1.00 73.19 190 LYS A N 1
ATOM 1489 C CA . LYS A 1 190 ? -23.289 -8.115 17.790 1.00 73.19 190 LYS A CA 1
ATOM 1490 C C . LYS A 1 190 ? -23.719 -7.845 19.232 1.00 73.19 190 LYS A C 1
ATOM 1492 O O . LYS A 1 190 ? -24.666 -8.471 19.700 1.00 73.19 190 LYS A O 1
ATOM 1497 N N . ASP A 1 191 ? -23.081 -6.901 19.912 1.00 75.12 191 ASP A N 1
ATOM 1498 C CA . ASP A 1 191 ? -23.388 -6.559 21.302 1.00 75.12 191 ASP A CA 1
ATOM 1499 C C . ASP A 1 191 ? -24.780 -5.925 21.427 1.00 75.12 191 ASP A C 1
ATOM 1501 O O . ASP A 1 191 ? -25.551 -6.312 22.307 1.00 75.12 191 ASP A O 1
ATOM 1505 N N . ASN A 1 192 ? -25.160 -5.038 20.499 1.00 78.12 192 ASN A N 1
ATOM 1506 C CA . ASN A 1 192 ? -26.522 -4.496 20.425 1.00 78.12 192 ASN A CA 1
ATOM 1507 C C . ASN A 1 192 ? -27.561 -5.584 20.142 1.00 78.12 192 ASN A C 1
ATOM 1509 O O . ASN A 1 192 ? -28.621 -5.608 20.766 1.00 78.12 192 ASN A O 1
ATOM 1513 N N . SER A 1 193 ? -27.262 -6.508 19.226 1.00 73.44 193 SER A N 1
ATOM 1514 C CA . SER A 1 193 ? -28.137 -7.647 18.940 1.00 73.44 193 SER A CA 1
ATOM 1515 C C . SER A 1 193 ? -28.345 -8.505 20.194 1.00 73.44 193 SER A C 1
ATOM 1517 O O . SER A 1 193 ? -29.482 -8.813 20.550 1.00 73.44 193 SER A O 1
ATOM 1519 N N . GLN A 1 194 ? -27.275 -8.810 20.934 1.00 77.00 194 GLN A N 1
ATOM 1520 C CA . GLN A 1 194 ? -27.356 -9.559 22.189 1.00 77.00 194 GLN A CA 1
ATOM 1521 C C . GLN A 1 194 ? -28.097 -8.795 23.296 1.00 77.00 194 GLN A C 1
ATOM 1523 O O . GLN A 1 194 ? -28.865 -9.402 24.046 1.00 77.00 194 GLN A O 1
ATOM 1528 N N . ALA A 1 195 ? -27.899 -7.481 23.408 1.00 77.25 195 ALA A N 1
ATOM 1529 C CA . ALA A 1 195 ? -28.613 -6.639 24.364 1.00 77.25 195 ALA A CA 1
ATOM 1530 C C . ALA A 1 195 ? -30.120 -6.601 24.068 1.00 77.25 195 ALA A C 1
ATOM 1532 O O . ALA A 1 195 ? -30.925 -6.803 24.978 1.00 77.25 195 ALA A O 1
ATOM 1533 N N . ASN A 1 196 ? -30.501 -6.448 22.796 1.00 79.00 196 ASN A N 1
ATOM 1534 C CA . ASN A 1 196 ? -31.897 -6.501 22.365 1.00 79.00 196 ASN A CA 1
ATOM 1535 C C . ASN A 1 196 ? -32.537 -7.861 22.664 1.00 79.00 196 ASN A C 1
ATOM 1537 O O . ASN A 1 196 ? -33.658 -7.907 23.163 1.00 79.00 196 ASN A O 1
ATOM 1541 N N . LEU A 1 197 ? -31.826 -8.969 22.437 1.00 77.38 197 LEU A N 1
ATOM 1542 C CA . LEU A 1 197 ? -32.323 -10.303 22.791 1.00 77.38 197 LEU A CA 1
ATOM 1543 C C . LEU A 1 197 ? -32.563 -10.455 24.302 1.00 77.38 197 LEU A C 1
ATOM 1545 O O . LEU A 1 197 ? -33.573 -11.027 24.711 1.00 77.38 197 LEU A O 1
ATOM 1549 N N . ARG A 1 198 ? -31.678 -9.910 25.148 1.00 79.44 198 ARG A N 1
ATOM 1550 C CA . ARG A 1 198 ? -31.873 -9.905 26.611 1.00 79.44 198 ARG A CA 1
ATOM 1551 C C . ARG A 1 198 ? -33.077 -9.061 27.024 1.00 79.44 198 ARG A C 1
ATOM 1553 O O . ARG A 1 198 ? -33.836 -9.494 27.885 1.00 79.44 198 ARG A O 1
ATOM 1560 N N . TYR A 1 199 ? -33.258 -7.895 26.406 1.00 77.69 199 TYR A N 1
ATOM 1561 C CA . TYR A 1 199 ? -34.414 -7.032 26.643 1.00 77.69 199 TYR A CA 1
ATOM 1562 C C . TYR A 1 199 ? -35.727 -7.732 26.268 1.00 77.69 199 TYR A C 1
ATOM 1564 O O . TYR A 1 199 ? -36.651 -7.772 27.077 1.00 77.69 199 TYR A O 1
ATOM 1572 N N . LEU A 1 200 ? -35.791 -8.355 25.085 1.00 77.94 200 LEU A N 1
ATOM 1573 C CA . LEU A 1 200 ? -36.972 -9.097 24.635 1.00 77.94 200 LEU A CA 1
ATOM 1574 C C . LEU A 1 200 ? -37.315 -10.256 25.578 1.00 77.94 200 LEU A C 1
ATOM 1576 O O . LEU A 1 200 ? -38.482 -10.431 25.924 1.00 77.94 200 LEU A O 1
ATOM 1580 N N . LYS A 1 201 ? -36.306 -10.989 26.064 1.00 77.69 201 LYS A N 1
ATOM 1581 C CA . LYS A 1 201 ? -36.507 -12.031 27.078 1.00 77.69 201 LYS A CA 1
ATOM 1582 C C . LYS A 1 201 ? -37.073 -11.471 28.384 1.00 77.69 201 LYS A C 1
ATOM 1584 O O . LYS A 1 201 ? -37.945 -12.084 28.981 1.00 77.69 201 LYS A O 1
ATOM 1589 N N . GLN A 1 202 ? -36.588 -10.317 28.836 1.00 83.38 202 GLN A N 1
ATOM 1590 C CA . GLN A 1 202 ? -37.025 -9.715 30.100 1.00 83.38 202 GLN A CA 1
ATOM 1591 C C . GLN A 1 202 ? -38.432 -9.113 30.038 1.00 83.38 202 GLN A C 1
ATOM 1593 O O . GLN A 1 202 ? -39.170 -9.215 31.012 1.00 83.38 202 GLN A O 1
ATOM 1598 N N . VAL A 1 203 ? -38.785 -8.454 28.933 1.00 83.56 203 VAL A N 1
ATOM 1599 C CA . VAL A 1 203 ? -40.040 -7.688 28.822 1.00 83.56 203 VAL A CA 1
ATOM 1600 C C . VAL A 1 203 ? -41.174 -8.517 28.232 1.00 83.56 203 VAL A C 1
ATOM 1602 O O . VAL A 1 203 ? -42.327 -8.335 28.615 1.00 83.56 203 VAL A O 1
ATOM 1605 N N . HIS A 1 204 ? -40.859 -9.426 27.311 1.00 75.75 204 HIS A N 1
ATOM 1606 C CA . HIS A 1 204 ? -41.858 -10.159 26.536 1.00 75.75 204 HIS A CA 1
ATOM 1607 C C . HIS A 1 204 ? -41.819 -11.678 26.764 1.00 75.75 204 HIS A C 1
ATOM 1609 O O . HIS A 1 204 ? -42.560 -12.390 26.095 1.00 75.75 204 HIS A O 1
ATOM 1615 N N . ASP A 1 205 ? -40.969 -12.171 27.678 1.00 79.12 205 ASP A N 1
ATOM 1616 C CA . ASP A 1 205 ? -40.745 -13.606 27.948 1.00 79.12 205 ASP A CA 1
ATOM 1617 C C . ASP A 1 205 ? -40.408 -14.419 26.682 1.00 79.12 205 ASP A C 1
ATOM 1619 O O . ASP A 1 205 ? -40.736 -15.592 26.525 1.00 79.12 205 ASP A O 1
ATOM 1623 N N . VAL A 1 206 ? -39.750 -13.757 25.729 1.00 73.06 206 VAL A N 1
ATOM 1624 C CA . VAL A 1 206 ? -39.340 -14.358 24.463 1.00 73.06 206 VAL A CA 1
ATOM 1625 C C . VAL A 1 206 ? -37.977 -15.006 24.643 1.00 73.06 206 VAL A C 1
ATOM 1627 O O . VAL A 1 206 ? -36.981 -14.320 24.891 1.00 73.06 206 VAL A O 1
ATOM 1630 N N . GLU A 1 207 ? -37.895 -16.323 24.473 1.00 71.50 207 GLU A N 1
ATOM 1631 C CA . GLU A 1 207 ? -36.598 -16.989 24.462 1.00 71.50 207 GLU A CA 1
ATOM 1632 C C . GLU A 1 207 ? -35.779 -16.592 23.222 1.00 71.50 207 GLU A C 1
ATOM 1634 O O . GLU A 1 207 ? -36.300 -16.577 22.101 1.00 71.50 207 GLU A O 1
ATOM 1639 N N . PRO A 1 208 ? -34.489 -16.251 23.394 1.00 63.72 208 PRO A N 1
ATOM 1640 C CA . PRO A 1 208 ? -33.615 -15.998 22.265 1.00 63.72 208 PRO A CA 1
ATOM 1641 C C . PRO A 1 208 ? -33.444 -17.278 21.428 1.00 63.72 208 PRO A C 1
ATOM 1643 O O . PRO A 1 208 ? -33.442 -18.372 21.996 1.00 63.72 208 PRO A O 1
ATOM 1646 N N . PRO A 1 209 ? -33.259 -17.152 20.100 1.00 66.19 209 PRO A N 1
ATOM 1647 C CA . PRO A 1 209 ? -32.953 -18.289 19.238 1.00 66.19 209 PRO A CA 1
ATOM 1648 C C . PRO A 1 209 ? -31.773 -19.093 19.785 1.00 66.19 209 PRO A C 1
ATOM 1650 O O . PRO A 1 209 ? -30.795 -18.512 20.271 1.00 66.19 209 PRO A O 1
ATOM 1653 N N . ALA A 1 210 ? -31.845 -20.418 19.663 1.00 67.69 210 ALA A N 1
ATOM 1654 C CA . ALA A 1 210 ? -30.705 -21.280 19.951 1.00 67.69 210 ALA A CA 1
ATOM 1655 C C . ALA A 1 210 ? -29.520 -20.931 19.027 1.00 67.69 210 ALA A C 1
ATOM 1657 O O . ALA A 1 210 ? -29.711 -20.450 17.906 1.00 67.69 210 ALA A O 1
ATOM 1658 N N . GLU A 1 211 ? -28.283 -21.162 19.484 1.00 55.94 211 GLU A N 1
ATOM 1659 C CA . GLU A 1 211 ? -27.090 -20.942 18.654 1.00 55.94 211 GLU A CA 1
ATOM 1660 C C . GLU A 1 211 ? -27.212 -21.711 17.326 1.00 55.94 211 GLU A C 1
ATOM 1662 O O . GLU A 1 211 ? -27.317 -22.935 17.312 1.00 55.94 211 GLU A O 1
ATOM 1667 N N . GLY A 1 212 ? -27.207 -20.979 16.206 1.00 61.19 212 GLY A N 1
ATOM 1668 C CA . GLY A 1 212 ? -27.359 -21.536 14.857 1.00 61.19 212 GLY A CA 1
ATOM 1669 C C . GLY A 1 212 ? -28.753 -21.384 14.239 1.00 61.19 212 GLY A C 1
ATOM 1670 O O . GLY A 1 212 ? -28.901 -21.630 13.043 1.00 61.19 212 GLY A O 1
ATOM 1671 N N . GLU A 1 213 ? -29.760 -20.930 14.990 1.00 61.91 213 GLU A N 1
ATOM 1672 C CA . GLU A 1 213 ? -31.065 -20.587 14.421 1.00 61.91 213 GLU A CA 1
ATOM 1673 C C . GLU A 1 213 ? -31.065 -19.199 13.769 1.00 61.91 213 GLU A C 1
ATOM 1675 O O . GLU A 1 213 ? -30.494 -18.229 14.275 1.00 61.91 213 GLU A O 1
ATOM 1680 N N . ASN A 1 214 ? -31.753 -19.088 12.633 1.00 59.59 214 ASN A N 1
ATOM 1681 C CA . ASN A 1 214 ? -31.910 -17.823 11.933 1.00 59.59 214 ASN A CA 1
ATOM 1682 C C . ASN A 1 214 ? -32.817 -16.875 12.736 1.00 59.59 214 ASN A C 1
ATOM 1684 O O . ASN A 1 214 ? -34.026 -17.084 12.846 1.00 59.59 214 ASN A O 1
ATOM 1688 N N . ILE A 1 215 ? -32.233 -15.790 13.252 1.00 60.16 215 ILE A N 1
ATOM 1689 C CA . ILE A 1 215 ? -32.930 -14.734 14.004 1.00 60.16 215 ILE A CA 1
ATOM 1690 C C . ILE A 1 215 ? -34.162 -14.196 13.253 1.00 60.16 215 ILE A C 1
ATOM 1692 O O . ILE A 1 215 ? -35.170 -13.881 13.887 1.00 60.16 215 ILE A O 1
ATOM 1696 N N . TYR A 1 216 ? -34.129 -14.137 11.917 1.00 56.53 216 TYR A N 1
ATOM 1697 C CA . TYR A 1 216 ? -35.252 -13.633 11.118 1.00 56.53 216 TYR A CA 1
ATOM 1698 C C . TYR A 1 216 ? -36.510 -14.509 11.206 1.00 56.53 216 TYR A C 1
ATOM 1700 O O . TYR A 1 216 ? -37.624 -13.980 11.183 1.00 56.53 216 TYR A O 1
ATOM 1708 N N . ASP A 1 217 ? -36.357 -15.825 11.352 1.00 62.84 217 ASP A N 1
ATOM 1709 C CA . ASP A 1 217 ? -37.493 -16.750 11.409 1.00 62.84 217 ASP A CA 1
ATOM 1710 C C . ASP A 1 217 ? -38.195 -16.712 12.770 1.00 62.84 217 ASP A C 1
ATOM 1712 O O . ASP A 1 217 ? -39.417 -16.863 12.846 1.00 62.84 217 ASP A O 1
ATOM 1716 N N . ASN A 1 218 ? -37.454 -16.426 13.843 1.00 61.53 218 ASN A N 1
ATOM 1717 C CA . ASN A 1 218 ? -38.035 -16.227 15.169 1.00 61.53 218 ASN A CA 1
ATOM 1718 C C . ASN A 1 218 ? -38.607 -14.811 15.344 1.00 61.53 218 ASN A C 1
ATOM 1720 O O . ASN A 1 218 ? -39.681 -14.672 15.922 1.00 61.53 218 ASN A O 1
ATOM 1724 N N . LEU A 1 219 ? -38.000 -13.775 14.749 1.00 58.75 219 LEU A N 1
ATOM 1725 C CA . LEU A 1 219 ? -38.588 -12.427 14.722 1.00 58.75 219 LEU A CA 1
ATOM 1726 C C . LEU A 1 219 ? -39.933 -12.383 13.978 1.00 58.75 219 LEU A C 1
ATOM 1728 O O . LEU A 1 219 ? -40.850 -11.701 14.427 1.00 58.75 219 LEU A O 1
ATOM 1732 N N . LYS A 1 220 ? -40.111 -13.166 12.903 1.00 62.69 220 LYS A N 1
ATOM 1733 C CA . LYS A 1 220 ? -41.409 -13.301 12.210 1.00 62.69 220 LYS A CA 1
ATOM 1734 C C . LYS A 1 220 ? -42.535 -13.845 13.093 1.00 62.69 220 LYS A C 1
ATOM 1736 O O . LYS A 1 220 ? -43.693 -13.536 12.831 1.00 62.69 220 LYS A O 1
ATOM 1741 N N . LYS A 1 221 ? -42.219 -14.652 14.110 1.00 61.75 221 LYS A N 1
ATOM 1742 C CA . LYS A 1 221 ? -43.211 -15.181 15.065 1.00 61.75 221 LYS A CA 1
ATOM 1743 C C . LYS A 1 221 ? -43.625 -14.143 16.113 1.00 61.75 221 LYS A C 1
ATOM 1745 O O . 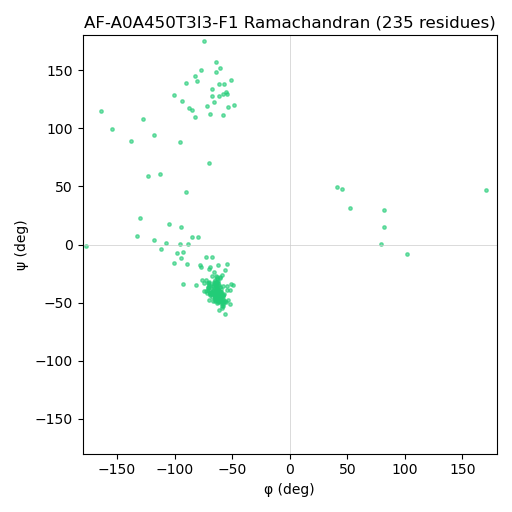LYS A 1 221 ? -44.650 -14.325 16.758 1.00 61.75 221 LYS A O 1
ATOM 1750 N N . LEU A 1 222 ? -42.826 -13.088 16.278 1.00 55.53 222 LEU A N 1
ATOM 1751 C CA . LEU A 1 222 ? -42.970 -12.069 17.320 1.00 55.53 222 LEU A CA 1
ATOM 1752 C C . LEU A 1 222 ? -43.635 -10.783 16.831 1.00 55.53 222 LEU A C 1
ATOM 1754 O O . LEU A 1 222 ? -44.080 -9.987 17.652 1.00 55.53 222 LEU A O 1
ATOM 1758 N N . VAL A 1 223 ? -43.721 -10.570 15.516 1.00 56.31 223 VAL A N 1
ATOM 1759 C CA . VAL A 1 223 ? -44.543 -9.493 14.956 1.00 56.31 223 VAL A CA 1
ATOM 1760 C C . VAL A 1 223 ? -46.011 -9.893 15.139 1.00 56.31 223 VAL A C 1
ATOM 1762 O O . VAL A 1 223 ? -46.413 -10.929 14.597 1.00 56.31 223 VAL A O 1
ATOM 1765 N N . PRO A 1 224 ? -46.824 -9.119 15.885 1.00 48.09 224 PRO A N 1
ATOM 1766 C CA . PRO A 1 224 ? -48.248 -9.392 16.004 1.00 48.09 224 PRO A CA 1
ATOM 1767 C C . PRO A 1 224 ? -48.860 -9.463 14.606 1.00 48.09 224 PRO A C 1
ATOM 1769 O O . PRO A 1 224 ? -48.658 -8.567 13.784 1.00 48.09 224 PRO A O 1
ATOM 1772 N N . LYS A 1 225 ? -49.617 -10.527 14.323 1.00 52.75 225 LYS A N 1
ATOM 1773 C CA . LYS A 1 225 ? -50.522 -10.568 13.168 1.00 52.75 225 LYS A CA 1
ATOM 1774 C C . LYS A 1 225 ? -51.690 -9.607 13.422 1.00 52.75 225 LYS A C 1
ATOM 1776 O O . LYS A 1 225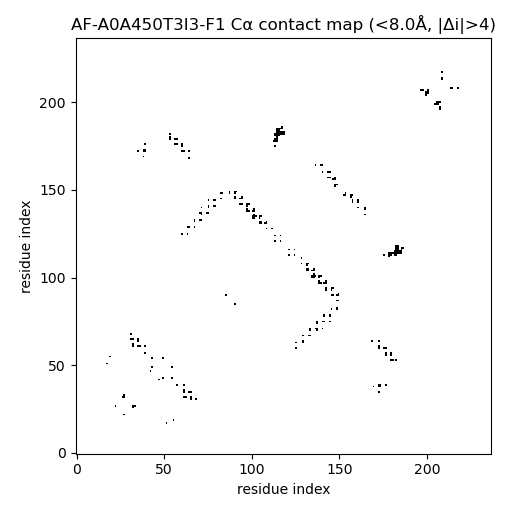 ? -52.812 -10.035 13.645 1.00 52.75 225 LYS A O 1
ATOM 1781 N N . GLU A 1 226 ? -51.438 -8.313 13.404 1.00 47.12 226 GLU A N 1
ATOM 1782 C CA . GLU A 1 226 ? -52.474 -7.284 13.394 1.00 47.12 226 GLU A CA 1
ATOM 1783 C C . GLU A 1 226 ? -52.117 -6.384 12.210 1.00 47.12 226 GLU A C 1
ATOM 1785 O O . GLU A 1 226 ? -51.087 -5.729 12.220 1.00 47.12 226 GLU A O 1
ATOM 1790 N N . THR A 1 227 ? -52.812 -6.371 11.078 1.00 46.16 227 THR A N 1
ATOM 1791 C CA . THR A 1 227 ? -54.258 -6.354 10.847 1.00 46.16 227 THR A CA 1
ATOM 1792 C C . THR A 1 227 ? -54.476 -6.743 9.376 1.00 46.16 227 THR A C 1
ATOM 1794 O O . THR A 1 227 ? -54.040 -6.032 8.478 1.00 46.16 227 THR A O 1
ATOM 1797 N N . SER A 1 228 ? -55.115 -7.880 9.086 1.00 43.47 228 SER A N 1
ATOM 1798 C CA . SER A 1 228 ? -55.580 -8.196 7.717 1.00 43.47 228 SER A CA 1
ATOM 1799 C C . SER A 1 228 ? -57.044 -8.634 7.682 1.00 43.47 228 SER A C 1
ATOM 1801 O O . SER A 1 228 ? -57.467 -9.345 6.775 1.00 43.47 228 SER A O 1
ATOM 1803 N N . ALA A 1 229 ? -57.815 -8.243 8.690 1.00 47.38 229 ALA A N 1
ATOM 1804 C CA . ALA A 1 229 ? -59.240 -8.510 8.771 1.00 47.38 229 ALA A CA 1
ATOM 1805 C C . ALA A 1 229 ? -59.915 -7.235 9.280 1.00 47.38 229 ALA A C 1
ATOM 1807 O O . ALA A 1 229 ? -59.957 -7.037 10.488 1.00 47.38 229 ALA A O 1
ATOM 1808 N N . ASN A 1 230 ? -60.299 -6.335 8.363 1.00 43.56 230 ASN A N 1
ATOM 1809 C CA . ASN A 1 230 ? -61.493 -5.481 8.505 1.00 43.56 230 ASN A CA 1
ATOM 1810 C C . ASN A 1 230 ? -61.811 -4.556 7.309 1.00 43.56 230 ASN A C 1
ATOM 1812 O O . ASN A 1 230 ? -62.866 -3.935 7.328 1.00 43.56 230 ASN A O 1
ATOM 1816 N N . ASP A 1 231 ? -61.033 -4.522 6.223 1.00 44.69 231 ASP A N 1
ATOM 1817 C CA . ASP A 1 231 ? -61.372 -3.679 5.054 1.00 44.69 231 ASP A CA 1
ATOM 1818 C C . ASP A 1 231 ? -62.247 -4.391 3.995 1.00 44.69 231 ASP A C 1
ATOM 1820 O O . ASP A 1 231 ? -61.968 -4.315 2.799 1.00 44.69 231 ASP A O 1
ATOM 1824 N N . GLN A 1 232 ? -63.304 -5.110 4.402 1.00 42.22 232 GLN A N 1
ATOM 1825 C CA . GLN A 1 232 ? -64.262 -5.696 3.441 1.00 42.22 232 GLN A CA 1
ATOM 1826 C C . GLN A 1 232 ? -65.756 -5.482 3.733 1.00 42.22 232 GLN A C 1
ATOM 1828 O O . GLN A 1 232 ? -66.583 -5.972 2.970 1.00 42.22 232 GLN A O 1
ATOM 1833 N N . GLU A 1 233 ? -66.132 -4.681 4.731 1.00 45.91 233 GLU A N 1
ATOM 1834 C CA . GLU A 1 233 ? -67.532 -4.265 4.917 1.00 45.91 233 GLU A CA 1
ATOM 1835 C C . GLU A 1 233 ? -67.668 -2.741 4.797 1.00 45.91 233 GLU A C 1
ATOM 1837 O O . GLU A 1 233 ? -67.437 -2.013 5.757 1.00 45.91 233 GLU A O 1
ATOM 1842 N N . SER A 1 234 ? -67.998 -2.246 3.595 1.00 45.28 234 SER A N 1
ATOM 1843 C CA . SER A 1 234 ? -68.828 -1.034 3.357 1.00 45.28 234 SER A CA 1
ATOM 1844 C C . SER A 1 234 ? -68.839 -0.583 1.883 1.00 45.28 234 SER A C 1
ATOM 1846 O O . SER A 1 234 ? -68.710 0.597 1.570 1.00 45.28 234 SER A O 1
ATOM 1848 N N . LEU A 1 235 ? -69.046 -1.516 0.951 1.00 41.66 235 LEU A N 1
ATOM 1849 C CA . LEU A 1 235 ? -69.495 -1.183 -0.407 1.00 41.66 235 LEU A CA 1
ATOM 1850 C C . LEU A 1 235 ? -70.792 -1.933 -0.710 1.00 41.66 235 LEU A C 1
ATOM 1852 O O . LEU A 1 235 ? -70.844 -2.738 -1.625 1.00 41.66 235 LEU A O 1
ATOM 1856 N N . ASP A 1 236 ? -71.806 -1.683 0.113 1.00 44.44 236 ASP A N 1
ATOM 1857 C CA . ASP A 1 236 ? -73.217 -1.822 -0.247 1.00 44.44 236 ASP A CA 1
ATOM 1858 C C . ASP A 1 236 ? -74.007 -0.871 0.664 1.00 44.44 236 ASP A C 1
ATOM 1860 O O . ASP A 1 236 ? -74.230 -1.140 1.847 1.00 44.44 236 ASP A O 1
ATOM 1864 N N . GLY A 1 237 ? -74.341 0.295 0.108 1.00 41.44 237 GLY A N 1
ATOM 1865 C CA . GLY A 1 237 ? -75.063 1.396 0.745 1.00 41.44 237 GLY A CA 1
ATOM 1866 C C . GLY A 1 237 ? -75.166 2.589 -0.189 1.00 41.44 237 GLY A C 1
ATOM 1867 O O . GLY A 1 237 ? -74.144 3.293 -0.330 1.00 41.44 237 GLY A O 1
#